Protein AF-A0A9W9WVY8-F1 (afdb_monomer_lite)

Sequence (267 aa):
MDDRFYADIDGSDLIAEHHLPRSGIEHVIDLTPFPTFPNHDAQETHVFLAELSVRRLLNRVHHTMYGSDWTRRSLGLQPASSDSPSYDFQSLSTILNVSQELDRQLDNWFDLLPRTIKPDINDPSRCTGPKLNMLHRFHSAKDIITRPFLLCAIDSSPENDVPPMVLKQCEASIANCRAYLDASERRLMGPSSCAEIIIHTMFSSILLLTLGSVCPALAHLVPDIDTLQKNTIQSIERFAVDGSLMQEIHGIIILLHSKTRVLRRAM

Organism: NCBI:txid1303715

Secondary structure (DSSP, 8-state):
--HHHHHHHHHHHHHHHTT----STHHHHTTSPPPP-S-TT-HHHHHHHHHHHHHHHHHHHIIIIISSTHHHHHTT---TTSSS----HHHHHHHHHHHHHHHHHHHHHHHTS-TTT---SS-GGG--HHHHHHHHHHHHHHHHHHHHHHHHHHHS-TTSPPPHHHHHHHHHHHHHHHHHHHHHHHHHHS--TTHHHHHHHHHHHHHHHHHHHHSTTTGGG-TTHHHHHHHHHHHHHTT--TTSHHHHHHHHHHHHHHHHHHHHHH-

Radius of gyration: 19.24 Å; chains: 1; bounding box: 51×44×57 Å

Structure (mmCIF, N/CA/C/O backbone):
data_AF-A0A9W9WVY8-F1
#
_entry.id   AF-A0A9W9WVY8-F1
#
loop_
_atom_site.group_PDB
_atom_site.id
_atom_site.type_symbol
_atom_site.label_atom_id
_atom_site.label_alt_id
_atom_site.label_comp_id
_atom_site.label_asym_id
_atom_site.label_entity_id
_atom_site.label_seq_id
_atom_site.pdbx_PDB_ins_code
_atom_site.Cartn_x
_atom_site.Cartn_y
_atom_site.Cartn_z
_atom_site.occupancy
_atom_site.B_iso_or_equiv
_atom_site.auth_seq_id
_atom_site.auth_comp_id
_atom_site.auth_asym_id
_atom_site.auth_atom_id
_atom_site.pdbx_PDB_model_num
ATOM 1 N N . MET A 1 1 ? -15.798 13.941 21.188 1.00 44.78 1 MET A N 1
ATOM 2 C CA . MET A 1 1 ? -14.386 13.509 21.196 1.00 44.78 1 MET A CA 1
ATOM 3 C C . MET A 1 1 ? -13.669 14.501 20.297 1.00 44.78 1 MET A C 1
ATOM 5 O O . MET A 1 1 ? -14.155 14.703 19.196 1.00 44.78 1 MET A O 1
ATOM 9 N N . ASP A 1 2 ? -12.696 15.242 20.828 1.00 35.78 2 ASP A N 1
ATOM 10 C CA . ASP A 1 2 ? -12.176 16.490 20.236 1.00 35.78 2 ASP A CA 1
ATOM 11 C C . ASP A 1 2 ? -11.449 16.236 18.898 1.00 35.78 2 ASP A C 1
ATOM 13 O O . ASP A 1 2 ? -10.579 15.366 18.843 1.00 35.78 2 ASP A O 1
ATOM 17 N N . ASP A 1 3 ? -11.741 17.034 17.859 1.00 40.88 3 ASP A N 1
ATOM 18 C CA . ASP A 1 3 ? -11.056 17.025 16.543 1.00 40.88 3 ASP A CA 1
ATOM 19 C C . ASP A 1 3 ? -9.522 17.117 16.660 1.00 40.88 3 ASP A C 1
ATOM 21 O O . ASP A 1 3 ? -8.783 16.649 15.795 1.00 40.88 3 ASP A O 1
ATOM 25 N N . ARG A 1 4 ? -9.031 17.662 17.780 1.00 36.34 4 ARG A N 1
ATOM 26 C CA . ARG A 1 4 ? -7.605 17.761 18.109 1.00 36.34 4 ARG A CA 1
ATOM 27 C C . ARG A 1 4 ? -6.891 16.408 18.170 1.00 36.34 4 ARG A C 1
ATOM 29 O O . ARG A 1 4 ? -5.715 16.345 17.853 1.00 36.34 4 ARG A O 1
ATOM 36 N N . PHE A 1 5 ? -7.579 15.327 18.540 1.00 48.81 5 PHE A N 1
ATOM 37 C CA . PHE A 1 5 ? -6.930 14.020 18.708 1.00 48.81 5 PHE A CA 1
ATOM 38 C C . PHE A 1 5 ? -6.813 13.220 17.409 1.00 48.81 5 PHE A C 1
ATOM 40 O O . PHE A 1 5 ? -5.852 12.472 17.241 1.00 48.81 5 PHE A O 1
ATOM 47 N N . TYR A 1 6 ? -7.750 13.391 16.471 1.00 45.38 6 TYR A N 1
ATOM 48 C CA . TYR A 1 6 ? -7.563 12.876 15.111 1.00 45.38 6 TYR A CA 1
ATOM 49 C C . TYR A 1 6 ? -6.387 13.589 14.434 1.00 45.38 6 TYR A C 1
ATOM 51 O O . TYR A 1 6 ? -5.553 12.930 13.820 1.00 45.38 6 TYR A O 1
ATOM 59 N N . ALA A 1 7 ? -6.247 14.899 14.669 1.00 50.31 7 AL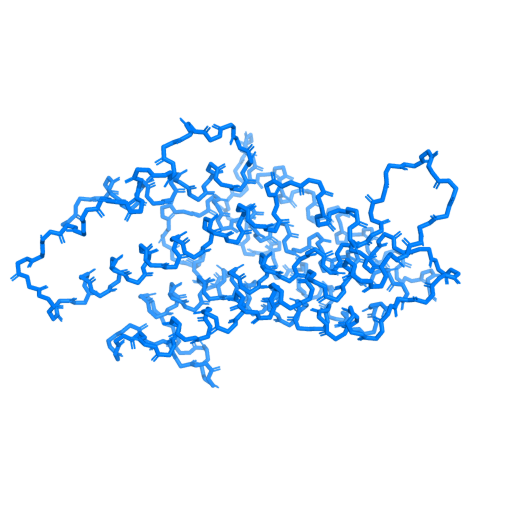A A N 1
ATOM 60 C CA . ALA A 1 7 ? -5.096 15.669 14.207 1.00 50.31 7 ALA A CA 1
ATOM 61 C C . ALA A 1 7 ? -3.755 15.183 14.797 1.00 50.31 7 ALA A C 1
ATOM 63 O O . ALA A 1 7 ? -2.753 15.227 14.093 1.00 50.31 7 ALA A O 1
ATOM 64 N N . ASP A 1 8 ? -3.715 14.670 16.033 1.00 50.28 8 ASP A N 1
ATOM 65 C CA . ASP A 1 8 ? -2.486 14.109 16.624 1.00 50.28 8 ASP A CA 1
ATOM 66 C C . ASP A 1 8 ? -2.086 12.755 16.002 1.00 50.28 8 ASP A C 1
ATOM 68 O O . ASP A 1 8 ? -0.900 12.499 15.771 1.00 50.28 8 ASP A O 1
ATOM 72 N N . ILE A 1 9 ? -3.057 11.884 15.691 1.00 55.91 9 ILE A N 1
ATOM 73 C CA . ILE A 1 9 ? -2.798 10.622 14.972 1.00 55.91 9 ILE A CA 1
ATOM 74 C C . ILE A 1 9 ? -2.326 10.923 13.546 1.00 55.91 9 ILE A C 1
ATOM 76 O O . ILE A 1 9 ? -1.342 10.338 13.091 1.00 55.91 9 ILE A O 1
ATOM 80 N N . ASP A 1 10 ? -2.975 11.868 12.870 1.00 53.22 10 ASP A N 1
ATOM 81 C CA . ASP A 1 10 ? -2.587 12.325 11.536 1.00 53.22 10 ASP A CA 1
ATOM 82 C C . ASP A 1 10 ? -1.194 12.995 11.566 1.00 53.22 10 ASP A C 1
ATOM 84 O O . ASP A 1 10 ? -0.319 12.682 10.763 1.00 53.22 10 ASP A O 1
ATOM 88 N N . GLY A 1 11 ? -0.910 13.837 12.561 1.00 52.59 11 GLY A N 1
ATOM 89 C CA . GLY A 1 11 ? 0.402 14.463 12.751 1.00 52.59 11 GLY A CA 1
ATOM 90 C C . GLY A 1 11 ? 1.519 13.445 13.004 1.00 52.59 11 GLY A C 1
ATOM 91 O O . GLY A 1 11 ? 2.627 13.589 12.485 1.00 52.59 11 GLY A O 1
ATOM 92 N N . SER A 1 12 ? 1.231 12.365 13.737 1.00 57.12 12 SER A N 1
ATOM 93 C CA . SER A 1 12 ? 2.172 11.255 13.901 1.00 57.12 12 SER A CA 1
ATOM 94 C C . SER A 1 12 ? 2.398 10.463 12.609 1.00 57.12 12 SER A C 1
ATOM 96 O O . SER A 1 12 ? 3.499 9.936 12.448 1.00 57.12 12 SER A O 1
ATOM 98 N N . ASP A 1 13 ? 1.402 10.346 11.720 1.00 60.69 13 ASP A N 1
ATOM 99 C CA . ASP A 1 13 ? 1.589 9.731 10.394 1.00 60.69 13 ASP A CA 1
ATOM 100 C C . ASP A 1 13 ? 2.552 10.570 9.559 1.00 60.69 13 ASP A C 1
ATOM 102 O O . ASP A 1 13 ? 3.521 10.043 9.018 1.00 60.69 13 ASP A O 1
ATOM 106 N N . LEU A 1 14 ? 2.347 11.890 9.546 1.00 58.88 14 LEU A N 1
ATOM 107 C CA . LEU A 1 14 ? 3.196 12.824 8.813 1.00 58.88 14 LEU A CA 1
ATOM 108 C C . LEU A 1 14 ? 4.664 12.729 9.270 1.00 58.88 14 LEU A C 1
ATOM 110 O O . LEU A 1 14 ? 5.572 12.668 8.444 1.00 58.88 14 LEU A O 1
ATOM 114 N N . ILE A 1 15 ? 4.909 12.665 10.584 1.00 56.69 15 ILE A N 1
ATOM 115 C CA . ILE A 1 15 ? 6.260 12.530 11.157 1.00 56.69 15 ILE A CA 1
ATOM 116 C C . ILE A 1 15 ? 6.909 11.195 10.762 1.00 56.69 15 ILE A C 1
ATOM 118 O O . ILE A 1 15 ? 8.100 11.167 10.436 1.00 56.69 15 ILE A O 1
ATOM 122 N N . ALA A 1 16 ? 6.141 10.100 10.788 1.00 55.78 16 ALA A N 1
ATOM 123 C CA . ALA A 1 16 ? 6.627 8.777 10.406 1.00 55.78 16 ALA A CA 1
ATOM 124 C C . ALA A 1 16 ? 6.971 8.706 8.909 1.00 55.78 16 ALA A C 1
ATOM 126 O O . ALA A 1 16 ? 8.024 8.179 8.550 1.00 55.78 16 ALA A O 1
ATOM 127 N N . GLU A 1 17 ? 6.138 9.290 8.044 1.00 57.00 17 GLU A N 1
ATOM 128 C CA . GLU A 1 17 ? 6.369 9.330 6.596 1.00 57.00 17 GLU A CA 1
ATOM 129 C C . GLU A 1 17 ? 7.593 10.165 6.209 1.00 57.00 17 GLU A C 1
ATOM 131 O O . GLU A 1 17 ? 8.390 9.753 5.363 1.00 57.00 17 GLU A O 1
ATOM 136 N N . HIS A 1 18 ? 7.802 11.307 6.866 1.00 53.19 18 HIS A N 1
ATOM 137 C CA . HIS A 1 18 ? 8.938 12.189 6.589 1.00 53.19 18 HIS A CA 1
ATOM 138 C C . HIS A 1 18 ? 10.255 11.714 7.225 1.00 53.19 18 HIS A C 1
ATOM 140 O O . HIS A 1 18 ? 11.269 12.399 7.096 1.00 53.19 18 HIS A O 1
ATOM 146 N N . HIS A 1 19 ? 10.260 10.556 7.903 1.00 53.59 19 HIS A N 1
ATOM 147 C CA . HIS A 1 19 ? 11.427 9.998 8.600 1.00 53.59 19 HIS A CA 1
ATOM 148 C C . HIS A 1 19 ? 12.125 11.024 9.512 1.00 53.59 19 HIS A C 1
ATOM 150 O O . HIS A 1 19 ? 13.347 11.001 9.676 1.00 53.59 19 HIS A O 1
ATOM 156 N N . LEU A 1 20 ? 11.352 11.946 10.097 1.00 53.91 20 LEU A N 1
ATOM 157 C CA . LEU A 1 20 ? 11.902 12.975 10.973 1.00 53.91 20 LEU A CA 1
ATOM 158 C C . LEU A 1 20 ? 12.534 12.317 12.213 1.00 53.91 20 LEU A C 1
ATOM 160 O O . LEU A 1 20 ? 12.091 11.235 12.620 1.00 53.91 20 LEU A O 1
ATOM 164 N N . PRO A 1 21 ? 13.560 12.943 12.831 1.00 52.41 21 PRO A N 1
ATOM 165 C CA . PRO A 1 21 ? 14.221 12.386 14.004 1.00 52.41 21 PRO A CA 1
ATOM 166 C C . PRO A 1 21 ? 13.188 12.069 15.083 1.00 52.41 21 PRO A C 1
ATOM 168 O O . PRO A 1 21 ? 12.537 12.965 15.625 1.00 52.41 21 PRO A O 1
ATOM 171 N N . ARG A 1 22 ? 13.010 10.780 15.381 1.00 57.91 22 ARG A N 1
ATOM 172 C CA . ARG A 1 22 ? 12.079 10.362 16.426 1.00 57.91 22 ARG A CA 1
ATOM 173 C C . ARG A 1 22 ? 12.635 10.807 17.772 1.00 57.91 22 ARG A C 1
ATOM 175 O O . ARG A 1 22 ? 13.829 10.684 18.028 1.00 57.91 22 ARG A O 1
ATOM 182 N N . SER A 1 23 ? 11.767 11.274 18.662 1.00 61.06 23 SER A N 1
ATOM 183 C CA . SER A 1 23 ? 12.153 11.808 19.977 1.00 61.06 23 SER A CA 1
ATOM 184 C C . SER A 1 23 ? 12.720 10.765 20.959 1.00 61.06 23 SER A C 1
ATOM 186 O O . SER A 1 23 ? 13.010 11.106 22.102 1.00 61.06 23 SER A O 1
ATOM 188 N N . GLY A 1 24 ? 12.853 9.493 20.554 1.00 58.72 24 GLY A N 1
ATOM 189 C CA . GLY A 1 24 ? 13.348 8.388 21.386 1.00 58.72 24 GLY A CA 1
ATOM 190 C C . GLY A 1 24 ? 12.336 7.833 22.400 1.00 58.72 24 GLY A C 1
ATOM 191 O O . GLY A 1 24 ? 12.642 6.882 23.118 1.00 58.72 24 GLY A O 1
ATOM 192 N N . ILE A 1 25 ? 11.114 8.378 22.448 1.00 63.66 25 ILE A N 1
ATOM 193 C CA . ILE A 1 25 ? 10.067 7.991 23.413 1.00 63.66 25 ILE A CA 1
ATOM 194 C C . ILE A 1 25 ? 9.345 6.676 23.065 1.00 63.66 25 ILE A C 1
ATOM 196 O O . ILE A 1 25 ? 8.490 6.214 23.815 1.00 63.66 25 ILE A O 1
ATOM 200 N N . GLU A 1 26 ? 9.686 6.038 21.948 1.00 60.94 26 GLU A N 1
ATOM 201 C CA . GLU A 1 26 ? 9.063 4.793 21.475 1.00 60.94 26 GLU A CA 1
ATOM 202 C C . GLU A 1 26 ? 9.086 3.663 22.519 1.00 60.94 26 GLU A C 1
ATOM 204 O O . GLU A 1 26 ? 8.075 2.991 22.713 1.00 60.94 26 GLU A O 1
ATOM 209 N N . HIS A 1 27 ? 10.163 3.563 23.304 1.00 53.53 27 HIS A N 1
ATOM 210 C CA . HIS A 1 27 ? 10.282 2.617 24.422 1.00 53.53 27 HIS A CA 1
ATOM 211 C C . HIS A 1 27 ? 9.300 2.892 25.577 1.00 53.53 27 HIS A C 1
ATOM 213 O O . HIS A 1 27 ? 9.007 2.000 26.368 1.00 53.53 27 HIS A O 1
ATOM 219 N N . VAL A 1 28 ? 8.794 4.123 25.695 1.00 58.62 28 VAL A N 1
ATOM 220 C CA . VAL A 1 28 ? 7.847 4.546 26.741 1.00 58.62 28 VAL A CA 1
ATOM 221 C C . VAL A 1 28 ? 6.401 4.439 26.245 1.00 58.62 28 VAL A C 1
ATOM 223 O O . VAL A 1 28 ? 5.502 4.130 27.027 1.00 58.62 28 VAL A O 1
ATOM 226 N N . ILE A 1 29 ? 6.166 4.625 24.941 1.00 64.12 29 ILE A N 1
ATOM 227 C CA . ILE A 1 29 ? 4.829 4.523 24.334 1.00 64.12 29 ILE A CA 1
ATOM 228 C C . ILE A 1 29 ? 4.247 3.120 24.521 1.00 64.12 29 ILE A C 1
ATOM 230 O O . ILE A 1 29 ? 3.069 2.989 24.854 1.00 64.12 29 ILE A O 1
ATOM 234 N N . ASP A 1 30 ? 5.048 2.066 24.367 1.00 59.25 30 ASP A N 1
ATOM 235 C CA . ASP A 1 30 ? 4.576 0.686 24.558 1.00 59.25 30 ASP A CA 1
ATOM 236 C C . ASP A 1 30 ? 4.224 0.364 26.018 1.00 59.25 30 ASP A C 1
ATOM 238 O O . ASP A 1 30 ? 3.392 -0.503 26.278 1.00 59.25 30 ASP A O 1
ATOM 242 N N . LEU A 1 31 ? 4.775 1.128 26.965 1.00 63.47 31 LEU A N 1
ATOM 243 C CA . LEU A 1 31 ? 4.475 1.033 28.396 1.00 63.47 31 LEU A CA 1
ATOM 244 C C . LEU A 1 31 ? 3.298 1.919 28.821 1.00 63.47 31 LEU A C 1
ATOM 246 O O . LEU A 1 31 ? 2.856 1.853 29.969 1.00 63.47 31 LEU A O 1
ATOM 250 N N . THR A 1 32 ? 2.780 2.754 27.918 1.00 67.38 32 THR A N 1
ATOM 251 C CA . THR A 1 32 ? 1.681 3.661 28.241 1.00 67.38 32 THR A CA 1
ATOM 252 C C . THR A 1 32 ? 0.358 2.885 28.222 1.00 67.38 32 THR A C 1
ATOM 254 O O . THR A 1 32 ? 0.053 2.227 27.215 1.00 67.38 32 THR A O 1
ATOM 257 N N . PRO A 1 33 ? -0.437 2.923 29.311 1.00 68.25 33 PRO A N 1
ATOM 258 C CA . PRO A 1 33 ? -1.729 2.253 29.347 1.00 68.25 33 PRO A CA 1
ATOM 259 C C . PRO A 1 33 ? -2.682 2.877 28.327 1.00 68.25 33 PRO A C 1
ATOM 261 O O . PRO A 1 33 ? -2.614 4.070 28.028 1.00 68.25 33 PRO A O 1
ATOM 264 N N . PHE A 1 34 ? -3.595 2.061 27.801 1.00 66.69 34 PHE A N 1
ATOM 265 C CA . PHE A 1 34 ? -4.649 2.566 26.931 1.00 66.69 34 PHE A CA 1
ATOM 266 C C . PHE A 1 34 ? -5.539 3.566 27.687 1.00 66.69 34 PHE A C 1
ATOM 268 O O . PHE A 1 34 ? -5.800 3.373 28.880 1.00 66.69 34 PHE A O 1
ATOM 275 N N . PRO A 1 35 ? -6.037 4.616 27.011 1.00 72.81 35 PRO A N 1
ATOM 276 C CA . PRO A 1 35 ? -7.005 5.519 27.616 1.00 72.81 35 PRO A CA 1
ATOM 277 C C . PRO A 1 35 ? -8.258 4.753 28.055 1.00 72.81 35 PRO A C 1
ATOM 279 O O . PRO A 1 35 ? -8.687 3.793 27.412 1.00 72.81 35 PRO A O 1
ATOM 282 N N . THR A 1 36 ? -8.840 5.167 29.181 1.00 74.38 36 THR A N 1
ATOM 283 C CA . THR A 1 36 ? -10.072 4.565 29.700 1.00 74.38 36 THR A CA 1
ATOM 284 C C . THR A 1 36 ? -11.270 5.098 28.924 1.00 74.38 36 THR A C 1
ATOM 286 O O . THR A 1 36 ? -11.451 6.311 28.814 1.00 74.38 36 THR A O 1
ATOM 289 N N . PHE A 1 37 ? -12.102 4.193 28.409 1.00 75.44 37 PHE A N 1
ATOM 290 C CA . PHE A 1 37 ? -13.316 4.542 27.677 1.00 75.44 37 PHE A CA 1
ATOM 291 C C . PHE A 1 37 ? -14.553 4.296 28.540 1.00 75.44 37 PHE A C 1
ATOM 293 O O . PHE A 1 37 ? -14.683 3.211 29.097 1.00 75.44 37 PHE A O 1
ATOM 300 N N . PRO A 1 38 ? -15.482 5.262 28.642 1.00 76.75 38 PRO A N 1
ATOM 301 C CA . PRO A 1 38 ? -16.713 5.076 29.408 1.00 76.75 38 PRO A CA 1
ATOM 302 C C . PRO A 1 38 ? -17.694 4.101 28.738 1.00 76.75 38 PRO A C 1
ATOM 304 O O . PRO A 1 38 ? -18.505 3.493 29.427 1.00 76.75 38 PRO A O 1
ATOM 307 N N . ASN A 1 39 ? -17.627 3.940 27.411 1.00 83.62 39 ASN A N 1
ATOM 308 C CA . ASN A 1 39 ? -18.434 2.981 26.661 1.00 83.62 39 ASN A CA 1
ATOM 309 C C . ASN A 1 39 ? -17.539 2.175 25.713 1.00 83.62 39 ASN A C 1
ATOM 311 O O . ASN A 1 39 ? -17.079 2.700 24.704 1.00 83.62 39 ASN A O 1
ATOM 315 N N . HIS A 1 40 ? -17.301 0.906 26.039 1.00 79.81 40 HIS A N 1
ATOM 316 C CA . HIS A 1 40 ? -16.437 0.032 25.246 1.00 79.81 40 HIS A CA 1
ATOM 317 C C . HIS A 1 40 ? -17.087 -0.469 23.952 1.00 79.81 40 HIS A C 1
ATOM 319 O O . HIS A 1 40 ? -16.357 -0.780 23.018 1.00 79.81 40 HIS A O 1
ATOM 325 N N . ASP A 1 41 ? -18.420 -0.484 23.876 1.00 83.81 41 ASP A N 1
ATOM 326 C CA . ASP A 1 41 ? -19.170 -0.945 22.700 1.00 83.81 41 ASP A CA 1
ATOM 327 C C . ASP A 1 41 ? -19.436 0.185 21.688 1.00 83.81 41 ASP A C 1
ATOM 329 O O . ASP A 1 41 ? -20.007 -0.038 20.615 1.00 83.81 41 ASP A O 1
ATOM 333 N N . ALA A 1 42 ? -19.041 1.417 22.027 1.00 88.50 42 ALA A N 1
ATOM 334 C CA . ALA A 1 42 ? -19.169 2.569 21.149 1.00 88.50 42 ALA A CA 1
ATOM 335 C C . ALA A 1 42 ? -18.302 2.398 19.894 1.00 88.50 42 ALA A C 1
ATOM 337 O O . ALA A 1 42 ? -17.130 2.016 19.958 1.00 88.50 42 ALA A O 1
ATOM 338 N N . GLN A 1 43 ? -18.865 2.739 18.732 1.00 89.94 43 GLN A N 1
ATOM 339 C CA . GLN A 1 43 ? -18.159 2.634 17.455 1.00 89.94 43 GLN A CA 1
ATOM 340 C C . GLN A 1 43 ? -16.892 3.495 17.445 1.00 89.94 43 GLN A C 1
ATOM 342 O O . GLN A 1 43 ? -15.867 3.071 16.924 1.00 89.94 43 GLN A O 1
ATOM 347 N N . GLU A 1 44 ? -16.942 4.670 18.065 1.00 88.19 44 GLU A N 1
ATOM 348 C CA . GLU A 1 44 ? -15.825 5.601 18.196 1.00 88.19 44 GLU A CA 1
ATOM 349 C C . GLU A 1 44 ? -14.672 4.981 18.995 1.00 88.19 44 GLU A C 1
ATOM 351 O O . GLU A 1 44 ? -13.510 5.122 18.616 1.00 88.19 44 GLU A O 1
ATOM 356 N N . THR A 1 45 ? -14.985 4.234 20.058 1.00 89.19 45 THR A N 1
ATOM 357 C CA . THR A 1 45 ? -13.989 3.495 20.843 1.00 89.19 45 THR A CA 1
ATOM 358 C C . THR A 1 45 ? -13.358 2.375 20.023 1.00 89.19 45 THR A C 1
ATOM 360 O O . THR A 1 45 ? -12.136 2.220 20.050 1.00 89.19 45 THR A O 1
ATOM 363 N N . HIS A 1 46 ? -14.149 1.641 19.234 1.00 91.94 46 HIS A N 1
ATOM 364 C CA . HIS A 1 46 ? -13.614 0.639 18.311 1.00 91.94 46 HIS A CA 1
ATOM 365 C C . HIS A 1 46 ? -12.670 1.260 17.273 1.00 91.94 46 HIS A C 1
ATOM 367 O O . HIS A 1 46 ? -11.575 0.739 17.070 1.00 91.94 46 HIS A O 1
ATOM 373 N N . VAL A 1 47 ? -13.067 2.373 16.640 1.00 90.88 47 VAL A N 1
ATOM 374 C CA . VAL A 1 47 ? -12.226 3.092 15.665 1.00 90.88 47 VAL A CA 1
ATOM 375 C C . VAL A 1 47 ? -10.923 3.534 16.312 1.00 90.88 47 VAL A C 1
ATOM 377 O O . VAL A 1 47 ? -9.854 3.273 15.770 1.00 90.88 47 VAL A O 1
ATOM 380 N N . PHE A 1 48 ? -11.004 4.150 17.490 1.00 87.31 48 PHE A N 1
ATOM 381 C CA . PHE A 1 48 ? -9.833 4.644 18.198 1.00 87.31 48 PHE A CA 1
ATOM 382 C C . PHE A 1 48 ? -8.830 3.525 18.510 1.00 87.31 48 PHE A C 1
ATOM 384 O O . PHE A 1 48 ? -7.641 3.650 18.221 1.00 87.31 48 PHE A O 1
ATOM 391 N N . LEU A 1 49 ? -9.296 2.414 19.088 1.00 89.81 49 LEU A N 1
ATOM 392 C CA . LEU A 1 49 ? -8.422 1.294 19.441 1.00 89.81 49 LEU A CA 1
ATOM 393 C C . LEU A 1 49 ? -7.833 0.618 18.195 1.00 89.81 49 LEU A C 1
ATOM 395 O O . LEU A 1 49 ? -6.678 0.182 18.218 1.00 89.81 49 LEU A O 1
ATOM 399 N N . ALA A 1 50 ? -8.590 0.558 17.098 1.00 92.75 50 ALA A N 1
ATOM 400 C CA . ALA A 1 50 ? -8.109 0.030 15.827 1.00 92.75 50 ALA A CA 1
ATOM 401 C C . ALA A 1 50 ? -7.021 0.922 15.200 1.00 92.75 50 ALA A C 1
ATOM 403 O O . ALA A 1 50 ? -5.966 0.406 14.836 1.00 92.75 50 ALA A O 1
ATOM 404 N N . GLU A 1 51 ? -7.224 2.243 15.155 1.00 89.44 51 GLU A N 1
ATOM 405 C CA . GLU A 1 51 ? -6.223 3.224 14.699 1.00 89.44 51 GLU A CA 1
ATOM 406 C C . GLU A 1 51 ? -4.942 3.158 15.544 1.00 89.44 51 GLU A C 1
ATOM 408 O O . GLU A 1 51 ? -3.831 3.088 15.017 1.00 89.44 51 GLU A O 1
ATOM 413 N N . LEU A 1 52 ? -5.080 3.113 16.871 1.00 85.94 52 LEU A N 1
ATOM 414 C CA . LEU A 1 52 ? -3.934 3.062 17.775 1.00 85.94 52 LEU A CA 1
ATOM 415 C C . LEU A 1 52 ? -3.148 1.748 17.646 1.00 85.94 52 LEU A C 1
ATOM 417 O O . LEU A 1 52 ? -1.915 1.748 17.662 1.00 85.94 52 LEU A O 1
ATOM 421 N N . SER A 1 53 ? -3.844 0.617 17.515 1.00 90.50 53 SER A N 1
ATOM 422 C CA . SER A 1 53 ? -3.197 -0.691 17.365 1.00 90.50 53 SER A CA 1
ATOM 423 C C . SER A 1 53 ? -2.470 -0.831 16.027 1.00 90.50 53 SER A C 1
ATOM 425 O O . SER A 1 53 ? -1.317 -1.271 16.024 1.00 90.50 53 SER A O 1
ATOM 427 N N . VAL A 1 54 ? -3.066 -0.390 14.910 1.00 92.38 54 VAL A N 1
ATOM 428 C CA . VAL A 1 54 ? -2.370 -0.400 13.610 1.00 92.38 54 VAL A CA 1
ATOM 429 C C . VAL A 1 54 ? -1.205 0.582 13.596 1.00 92.38 54 VAL A C 1
ATOM 431 O O . VAL A 1 54 ? -0.155 0.268 13.041 1.00 92.38 54 VAL A O 1
ATOM 434 N N . ARG A 1 55 ? -1.317 1.730 14.279 1.00 86.69 55 ARG A N 1
ATOM 435 C CA . ARG A 1 55 ? -0.198 2.669 14.424 1.00 86.69 55 ARG A CA 1
ATOM 436 C C . ARG A 1 55 ? 0.984 2.050 15.156 1.00 86.69 55 ARG A C 1
ATOM 438 O O . ARG A 1 55 ? 2.116 2.179 14.702 1.00 86.69 55 ARG A O 1
ATOM 445 N N . ARG A 1 56 ? 0.738 1.348 16.265 1.00 86.44 56 ARG A N 1
ATOM 446 C CA . ARG A 1 56 ? 1.793 0.614 16.983 1.00 86.44 56 ARG A CA 1
ATOM 447 C C . ARG A 1 56 ? 2.458 -0.434 16.094 1.00 86.44 56 ARG A C 1
ATOM 449 O O . ARG A 1 56 ? 3.682 -0.551 16.107 1.00 86.44 56 ARG A O 1
ATOM 456 N N . LEU A 1 57 ? 1.675 -1.160 15.295 1.00 90.38 57 LEU A N 1
ATOM 457 C CA . LEU A 1 57 ? 2.225 -2.102 14.324 1.00 90.38 57 LEU A CA 1
ATOM 458 C C . LEU A 1 57 ? 3.095 -1.387 13.280 1.00 90.38 57 LEU A C 1
ATOM 460 O O . LEU A 1 57 ? 4.231 -1.799 13.072 1.00 90.38 57 LEU A O 1
ATOM 464 N N . LEU A 1 58 ? 2.622 -0.288 12.691 1.00 87.69 58 LEU A N 1
ATOM 465 C CA . LEU A 1 58 ? 3.393 0.513 11.736 1.00 87.69 58 LEU A CA 1
ATOM 466 C C . LEU A 1 58 ? 4.686 1.061 12.344 1.00 87.69 58 LEU A C 1
ATOM 468 O O . LEU A 1 58 ? 5.729 1.001 11.703 1.00 87.69 58 LEU A O 1
ATOM 472 N N . ASN A 1 59 ? 4.672 1.507 13.598 1.00 83.94 59 ASN A N 1
ATOM 473 C CA . ASN A 1 59 ? 5.888 1.941 14.287 1.00 83.94 59 ASN A CA 1
ATOM 474 C C . ASN A 1 59 ? 6.917 0.807 14.395 1.00 83.94 59 ASN A C 1
ATOM 476 O O . ASN A 1 59 ? 8.109 1.035 14.169 1.00 83.94 59 ASN A O 1
ATOM 480 N N . ARG A 1 60 ? 6.462 -0.422 14.680 1.00 87.50 60 ARG A N 1
ATOM 481 C CA . ARG A 1 60 ? 7.315 -1.620 14.659 1.00 87.50 60 ARG A CA 1
ATOM 482 C C . ARG A 1 60 ? 7.815 -1.921 13.249 1.00 87.50 60 ARG A C 1
ATOM 484 O O . ARG A 1 60 ? 9.007 -2.151 13.096 1.00 87.50 60 ARG A O 1
ATOM 491 N N . VAL A 1 61 ? 6.961 -1.842 12.225 1.00 89.19 61 VAL A N 1
ATOM 492 C CA . VAL A 1 61 ? 7.373 -1.985 10.816 1.00 89.19 61 VAL A CA 1
ATOM 493 C C . VAL A 1 61 ? 8.463 -0.971 10.479 1.00 89.19 61 VAL A C 1
ATOM 495 O O . VAL A 1 61 ? 9.515 -1.356 9.986 1.00 89.19 61 VAL A O 1
ATOM 498 N N . HIS A 1 62 ? 8.277 0.308 10.801 1.00 84.00 62 HIS A N 1
ATOM 499 C CA . HIS A 1 62 ? 9.279 1.337 10.547 1.00 84.00 62 HIS A CA 1
ATOM 500 C C . HIS A 1 62 ? 10.572 1.092 11.323 1.00 84.00 62 HIS A C 1
ATOM 502 O O . HIS A 1 62 ? 11.650 1.244 10.764 1.00 84.00 62 HIS A O 1
ATOM 508 N N . HIS A 1 63 ? 10.505 0.719 12.601 1.00 81.88 63 HIS A N 1
ATOM 509 C CA . HIS A 1 63 ? 11.702 0.425 13.392 1.00 81.88 63 HIS A CA 1
ATOM 510 C C . HIS A 1 63 ? 12.468 -0.786 12.840 1.00 81.88 63 HIS A C 1
ATOM 512 O O . HIS A 1 63 ? 13.670 -0.707 12.601 1.00 81.88 63 HIS A O 1
ATOM 518 N N . THR A 1 64 ? 11.761 -1.885 12.585 1.00 84.50 64 THR A N 1
ATOM 519 C CA . THR A 1 64 ? 12.363 -3.137 12.140 1.00 84.50 64 THR A CA 1
ATOM 520 C C . THR A 1 64 ? 12.803 -3.061 10.682 1.00 84.50 64 THR A C 1
ATOM 522 O O . THR A 1 64 ? 13.939 -3.394 10.397 1.00 84.50 64 THR A O 1
ATOM 525 N N . MET A 1 65 ? 11.964 -2.590 9.759 1.00 84.44 65 MET A N 1
ATOM 526 C CA . MET A 1 65 ? 12.248 -2.615 8.317 1.00 84.44 65 MET A CA 1
ATOM 527 C C . MET A 1 65 ? 13.008 -1.380 7.818 1.00 84.44 65 MET A C 1
ATOM 529 O O . MET A 1 65 ? 13.722 -1.485 6.828 1.00 84.44 65 MET A O 1
ATOM 533 N N . TYR A 1 66 ? 12.886 -0.221 8.472 1.00 81.88 66 TYR A N 1
ATOM 534 C CA . TYR A 1 66 ? 13.440 1.048 7.967 1.00 81.88 66 TYR A CA 1
ATOM 535 C C . TYR A 1 66 ? 14.397 1.747 8.945 1.00 81.88 66 TYR A C 1
ATOM 537 O O . TYR A 1 66 ? 15.085 2.685 8.561 1.00 81.88 66 TYR A O 1
ATOM 545 N N . GLY A 1 67 ? 14.468 1.303 10.204 1.00 70.56 67 GLY A N 1
ATOM 546 C CA . GLY A 1 67 ? 15.260 1.954 11.251 1.00 70.56 67 GLY A CA 1
ATOM 547 C C . GLY A 1 67 ? 16.754 1.634 11.220 1.00 70.56 67 GLY A C 1
ATOM 548 O O . GLY A 1 67 ? 17.516 2.224 11.978 1.00 70.56 67 GLY A O 1
ATOM 549 N N . SER A 1 68 ? 17.196 0.696 10.382 1.00 65.94 68 SER A N 1
ATOM 550 C CA . SER A 1 68 ? 18.614 0.357 10.256 1.00 65.94 68 SER A CA 1
ATOM 551 C C . SER A 1 68 ? 18.988 -0.032 8.827 1.00 65.94 68 SER A C 1
ATOM 553 O O . SER A 1 68 ? 18.183 -0.593 8.086 1.00 65.94 68 SER A O 1
ATOM 555 N N . ASP A 1 69 ? 20.252 0.195 8.458 1.00 71.00 69 ASP A N 1
ATOM 556 C CA . ASP A 1 69 ? 20.794 -0.112 7.123 1.00 71.00 69 ASP A CA 1
ATOM 557 C C . ASP A 1 69 ? 20.772 -1.611 6.774 1.00 71.00 69 ASP A C 1
ATOM 559 O O . ASP A 1 69 ? 21.183 -2.016 5.688 1.00 71.00 69 ASP A O 1
ATOM 563 N N . TRP A 1 70 ? 20.353 -2.480 7.698 1.00 70.75 70 TRP A N 1
ATOM 564 C CA . TRP A 1 70 ? 20.301 -3.923 7.479 1.00 70.75 70 TRP A CA 1
ATOM 565 C C . TRP A 1 70 ? 19.316 -4.314 6.378 1.00 70.75 70 TRP A C 1
ATOM 567 O O . TRP A 1 70 ? 19.678 -5.157 5.573 1.00 70.75 70 TRP A O 1
ATOM 577 N N . THR A 1 71 ? 18.127 -3.709 6.279 1.00 74.50 71 THR A N 1
ATOM 578 C CA . THR A 1 71 ? 17.157 -4.031 5.217 1.00 74.50 71 THR A CA 1
ATOM 579 C C . THR A 1 71 ? 17.740 -3.695 3.859 1.00 74.50 71 THR A C 1
ATOM 581 O O . THR A 1 71 ? 17.697 -4.499 2.930 1.00 74.50 71 THR A O 1
ATOM 584 N N . ARG A 1 72 ? 18.362 -2.516 3.777 1.00 74.06 72 ARG A N 1
ATOM 585 C CA . ARG A 1 72 ? 19.013 -2.020 2.573 1.00 74.06 72 ARG A CA 1
ATOM 586 C C . ARG A 1 72 ? 20.161 -2.959 2.156 1.00 74.06 72 ARG A C 1
ATOM 588 O O . ARG A 1 72 ? 20.209 -3.389 1.009 1.00 74.06 72 ARG A O 1
ATOM 595 N N . ARG A 1 73 ? 20.998 -3.399 3.103 1.00 70.88 73 ARG A N 1
ATOM 596 C CA . ARG A 1 73 ? 22.046 -4.415 2.869 1.00 70.88 73 ARG A CA 1
ATOM 597 C C . ARG A 1 73 ? 21.491 -5.796 2.496 1.00 70.88 73 ARG A C 1
ATOM 599 O O . ARG A 1 73 ? 21.987 -6.412 1.563 1.00 70.88 73 ARG A O 1
ATOM 606 N N . SER A 1 74 ? 20.452 -6.262 3.186 1.00 70.12 74 SER A N 1
ATOM 607 C CA . SER A 1 74 ? 19.836 -7.587 2.991 1.00 70.12 74 SER A CA 1
ATOM 608 C C . SER A 1 74 ? 19.190 -7.735 1.616 1.00 70.12 74 SER A C 1
ATOM 610 O O . SER A 1 74 ? 19.108 -8.837 1.083 1.00 70.12 74 SER A O 1
ATOM 612 N N . LEU A 1 75 ? 18.736 -6.619 1.048 1.00 72.31 75 LEU A N 1
ATOM 613 C CA . LEU A 1 75 ? 18.137 -6.541 -0.280 1.00 72.31 75 LEU A CA 1
ATOM 614 C C . LEU A 1 75 ? 19.135 -6.107 -1.364 1.00 72.31 75 LEU A C 1
ATOM 616 O O . LEU A 1 75 ? 18.722 -5.824 -2.484 1.00 72.31 75 LEU A O 1
ATOM 620 N N . GLY A 1 76 ? 20.433 -6.032 -1.050 1.00 63.81 76 GLY A N 1
ATOM 621 C CA . GLY A 1 76 ? 21.466 -5.669 -2.024 1.00 63.81 76 GLY A CA 1
ATOM 622 C C . GLY A 1 76 ? 21.409 -4.216 -2.512 1.00 63.81 76 GLY A C 1
ATOM 623 O O . GLY A 1 76 ? 22.088 -3.881 -3.475 1.00 63.81 76 GLY A O 1
ATOM 624 N N . LEU A 1 77 ? 20.652 -3.342 -1.843 1.00 64.75 77 LEU A N 1
ATOM 625 C CA . LEU A 1 77 ? 20.516 -1.918 -2.160 1.00 64.75 77 LEU A CA 1
ATOM 626 C C . LEU A 1 77 ? 21.783 -1.152 -1.705 1.00 64.75 77 LEU A C 1
ATOM 628 O O . LEU A 1 77 ? 21.741 -0.314 -0.812 1.00 64.75 77 LEU A O 1
ATOM 632 N N . GLN A 1 78 ? 22.976 -1.449 -2.211 1.00 62.16 78 GLN A N 1
ATOM 633 C CA . GLN A 1 78 ? 24.211 -0.773 -1.766 1.00 62.16 78 GLN A CA 1
ATOM 634 C C . GLN A 1 78 ? 24.374 0.623 -2.411 1.00 62.16 78 GLN A C 1
ATOM 636 O O . GLN A 1 78 ? 23.747 0.912 -3.428 1.00 62.16 78 GLN A O 1
ATOM 641 N N . PRO A 1 79 ? 25.149 1.556 -1.822 1.00 53.50 79 PRO A N 1
ATOM 642 C CA . PRO A 1 79 ? 25.590 2.758 -2.533 1.00 53.50 79 PRO A CA 1
ATOM 643 C C . PRO A 1 79 ? 26.421 2.371 -3.767 1.00 53.50 79 PRO A C 1
ATOM 645 O O . PRO A 1 79 ? 27.124 1.364 -3.734 1.00 53.50 79 PRO A O 1
ATOM 648 N N . ALA A 1 80 ? 26.390 3.194 -4.820 1.00 50.88 80 ALA A N 1
ATOM 649 C CA . ALA A 1 80 ? 26.975 2.946 -6.150 1.00 50.88 80 ALA A CA 1
ATOM 650 C C . ALA A 1 80 ? 28.503 2.669 -6.211 1.00 50.88 80 ALA A C 1
ATOM 652 O O . ALA A 1 80 ? 29.075 2.637 -7.295 1.00 50.88 80 ALA A O 1
ATOM 653 N N . SER A 1 81 ? 29.181 2.504 -5.073 1.00 49.66 81 SER A N 1
ATOM 654 C CA . SER A 1 81 ? 30.628 2.309 -4.947 1.00 49.66 81 SER A CA 1
ATOM 655 C C . SER A 1 81 ? 31.059 0.873 -4.620 1.00 49.66 81 SER A C 1
ATOM 657 O O . SER A 1 81 ? 32.244 0.657 -4.382 1.00 49.66 81 SER A O 1
ATOM 659 N N . SER A 1 82 ? 30.142 -0.097 -4.536 1.00 49.97 82 SER A N 1
ATOM 660 C CA . SER A 1 82 ? 30.501 -1.510 -4.343 1.00 49.97 82 SER A CA 1
ATOM 661 C C . SER A 1 82 ? 30.248 -2.305 -5.616 1.00 49.97 82 SER A C 1
ATOM 663 O O . SER A 1 82 ? 29.098 -2.451 -6.031 1.00 49.97 82 SER A O 1
ATOM 665 N N . ASP A 1 83 ? 31.321 -2.829 -6.205 1.00 48.50 83 ASP A N 1
ATOM 666 C CA . ASP A 1 83 ? 31.263 -3.708 -7.366 1.00 48.50 83 ASP A CA 1
ATOM 667 C C . ASP A 1 83 ? 30.448 -4.967 -7.025 1.00 48.50 83 ASP A C 1
ATOM 669 O O . ASP A 1 83 ? 30.880 -5.836 -6.268 1.00 48.50 83 ASP A O 1
ATOM 673 N N . SER A 1 84 ? 29.261 -5.038 -7.629 1.00 51.31 84 SER A N 1
ATOM 674 C CA . SER A 1 84 ? 28.290 -6.136 -7.626 1.00 51.31 84 SER A CA 1
ATOM 675 C C . SER A 1 84 ? 27.299 -6.196 -6.440 1.00 51.31 84 SER A C 1
ATOM 677 O O . SER A 1 84 ? 27.698 -6.457 -5.298 1.00 51.31 84 SER A O 1
ATOM 679 N N . PRO A 1 85 ? 25.978 -6.025 -6.684 1.00 54.00 85 PRO A N 1
ATOM 680 C CA . PRO A 1 85 ? 24.946 -6.328 -5.698 1.00 54.00 85 PRO A CA 1
ATOM 681 C C . PRO A 1 85 ? 24.878 -7.849 -5.515 1.00 54.00 85 PRO A C 1
ATOM 683 O O . PRO A 1 85 ? 24.216 -8.561 -6.264 1.00 54.00 85 PRO A O 1
ATOM 686 N N . SER A 1 86 ? 25.601 -8.370 -4.526 1.00 57.91 86 SER A N 1
ATOM 687 C CA . SER A 1 86 ? 25.446 -9.762 -4.108 1.00 57.91 86 SER A CA 1
ATOM 688 C C . SER A 1 86 ? 24.374 -9.835 -3.027 1.00 57.91 86 SER A C 1
ATOM 690 O O . SER A 1 86 ? 24.501 -9.239 -1.957 1.00 57.91 86 SER A O 1
ATOM 692 N N . TYR A 1 87 ? 23.287 -10.551 -3.315 1.00 62.31 87 TYR A N 1
ATOM 693 C CA . TYR A 1 87 ? 22.322 -10.921 -2.288 1.00 62.31 87 TYR A CA 1
ATOM 694 C C . TYR A 1 87 ? 23.028 -11.830 -1.282 1.00 62.31 87 TYR A C 1
ATOM 696 O O . TYR A 1 87 ? 23.406 -12.954 -1.617 1.00 62.31 87 TYR A O 1
ATOM 704 N N . ASP A 1 88 ? 23.177 -11.384 -0.038 1.00 69.50 88 ASP A N 1
ATOM 705 C CA . ASP A 1 88 ? 23.443 -12.327 1.040 1.00 69.50 88 ASP A CA 1
ATOM 706 C C . ASP A 1 88 ? 22.153 -13.117 1.291 1.00 69.50 88 ASP A C 1
ATOM 708 O O . ASP A 1 88 ? 21.197 -12.609 1.879 1.00 69.50 88 ASP A O 1
ATOM 712 N N . PHE A 1 89 ? 22.108 -14.357 0.800 1.00 69.19 89 PHE A N 1
ATOM 713 C CA . PHE A 1 89 ? 20.935 -15.229 0.875 1.00 69.19 89 PHE A CA 1
ATOM 714 C C . PHE A 1 89 ? 20.424 -15.399 2.314 1.00 69.19 89 PHE A C 1
ATOM 716 O O . PHE A 1 89 ? 19.213 -15.451 2.543 1.00 69.19 89 PHE A O 1
ATOM 723 N N . GLN A 1 90 ? 21.327 -15.436 3.300 1.00 74.31 90 GLN A N 1
ATOM 724 C CA . GLN A 1 90 ? 20.943 -15.547 4.705 1.00 74.31 90 GLN A CA 1
ATOM 725 C C . GLN A 1 90 ? 20.239 -14.271 5.187 1.00 74.31 90 GLN A C 1
ATOM 727 O O . GLN A 1 90 ? 19.164 -14.344 5.792 1.00 74.31 90 GLN A O 1
ATOM 732 N N . SER A 1 91 ? 20.785 -13.103 4.856 1.00 81.19 91 SER A N 1
ATOM 733 C CA . SER A 1 91 ? 20.157 -11.812 5.147 1.00 81.19 91 SER A CA 1
ATOM 734 C C . SER A 1 91 ? 18.816 -11.641 4.418 1.00 81.19 91 SER A C 1
ATOM 736 O O . SER A 1 91 ? 17.829 -11.242 5.039 1.00 81.19 91 SER A O 1
ATOM 738 N N . LEU A 1 92 ? 18.732 -12.040 3.144 1.00 82.75 92 LEU A N 1
ATOM 739 C CA . LEU A 1 92 ? 17.509 -11.999 2.336 1.00 82.75 92 LEU A CA 1
ATOM 740 C C . LEU A 1 92 ? 16.401 -12.903 2.911 1.00 82.75 92 LEU A C 1
ATOM 742 O O . LEU A 1 92 ? 15.245 -12.495 3.020 1.00 82.75 92 LEU A O 1
ATOM 746 N N . SER A 1 93 ? 16.748 -14.115 3.353 1.00 85.50 93 SER A N 1
ATOM 747 C CA . SER A 1 93 ? 15.790 -15.003 4.027 1.00 85.50 93 SER A CA 1
ATOM 748 C C . SER A 1 93 ? 15.277 -14.413 5.348 1.00 85.50 93 SER A C 1
ATOM 750 O O . SER A 1 93 ? 14.097 -14.535 5.675 1.00 85.50 93 SER A O 1
ATOM 752 N N . THR A 1 94 ? 16.139 -13.704 6.082 1.00 87.50 94 THR A N 1
ATOM 753 C CA . THR A 1 94 ? 15.785 -13.072 7.358 1.00 87.50 94 THR A CA 1
ATOM 754 C C . THR A 1 94 ? 14.805 -11.919 7.152 1.00 87.50 94 THR A C 1
ATOM 756 O O . THR A 1 94 ? 13.769 -11.884 7.815 1.00 87.50 94 THR A O 1
ATOM 759 N N . ILE A 1 95 ? 15.078 -11.010 6.207 1.00 89.62 95 ILE A N 1
ATOM 760 C CA . ILE A 1 95 ? 14.172 -9.887 5.906 1.00 89.62 95 ILE A CA 1
ATOM 761 C C . ILE A 1 95 ? 12.814 -10.375 5.389 1.00 89.62 95 ILE A C 1
ATOM 763 O O . ILE A 1 95 ? 11.783 -9.815 5.758 1.00 89.62 95 ILE A O 1
ATOM 767 N N . LEU A 1 96 ? 12.788 -11.456 4.604 1.00 91.12 96 LEU A N 1
ATOM 768 C CA . LEU A 1 96 ? 11.541 -12.079 4.159 1.00 91.12 96 LEU A CA 1
ATOM 769 C C . LEU A 1 96 ? 10.730 -12.635 5.329 1.00 91.12 96 LEU A C 1
ATOM 771 O O . LEU A 1 96 ? 9.545 -12.336 5.427 1.00 91.12 96 LEU A O 1
ATOM 775 N N . ASN A 1 97 ? 11.357 -13.385 6.238 1.00 92.31 97 ASN A N 1
ATOM 776 C CA . ASN A 1 97 ? 10.671 -13.930 7.413 1.00 92.31 97 ASN A CA 1
ATOM 777 C C . ASN A 1 97 ? 10.110 -12.818 8.310 1.00 92.31 97 ASN A C 1
ATOM 779 O O . ASN A 1 97 ? 8.980 -12.907 8.785 1.00 92.31 97 ASN A O 1
ATOM 783 N N . VAL A 1 98 ? 10.886 -11.751 8.517 1.00 92.75 98 VAL A N 1
ATOM 784 C CA . VAL A 1 98 ? 10.447 -10.577 9.280 1.00 92.75 98 VAL A CA 1
ATOM 785 C C . VAL A 1 98 ? 9.258 -9.899 8.600 1.00 92.75 98 VAL A C 1
ATOM 787 O O . VAL A 1 98 ? 8.262 -9.611 9.262 1.00 92.75 98 VAL A O 1
ATOM 790 N N . SER A 1 99 ? 9.332 -9.678 7.285 1.00 94.44 99 SER A N 1
ATOM 791 C CA . SER A 1 99 ? 8.237 -9.088 6.513 1.00 94.44 99 SER A CA 1
ATOM 792 C C . SER A 1 99 ? 6.971 -9.942 6.585 1.00 94.44 99 SER A C 1
ATOM 794 O O . SER A 1 99 ? 5.909 -9.410 6.890 1.00 94.44 99 SER A O 1
ATOM 796 N N . GLN A 1 100 ? 7.083 -11.260 6.404 1.00 94.81 100 GLN A N 1
ATOM 797 C CA . GLN A 1 100 ? 5.958 -12.196 6.489 1.00 94.81 100 GLN A CA 1
ATOM 798 C C . GLN A 1 100 ? 5.318 -12.222 7.879 1.00 94.81 100 GLN A C 1
ATOM 800 O O . GLN A 1 100 ? 4.099 -12.306 7.999 1.00 94.81 100 GLN A O 1
ATOM 805 N N . GLU A 1 101 ? 6.114 -12.129 8.942 1.00 96.38 101 GLU A N 1
ATOM 806 C CA . GLU A 1 101 ? 5.582 -12.082 10.301 1.00 96.38 101 GLU A CA 1
ATOM 807 C C . GLU A 1 101 ? 4.860 -10.756 10.593 1.00 96.38 101 GLU A C 1
ATOM 809 O O . GLU A 1 101 ? 3.801 -10.757 11.222 1.00 96.38 101 GLU A O 1
ATOM 814 N N . LEU A 1 102 ? 5.384 -9.626 10.106 1.00 95.75 102 LEU A N 1
ATOM 815 C CA . LEU A 1 102 ? 4.701 -8.329 10.185 1.00 95.75 102 LEU A CA 1
ATOM 816 C C . LEU A 1 102 ? 3.397 -8.334 9.373 1.00 95.75 102 LEU A C 1
ATOM 818 O O . LEU A 1 102 ? 2.376 -7.837 9.848 1.00 95.75 102 LEU A O 1
ATOM 822 N N . ASP A 1 103 ? 3.422 -8.944 8.190 1.00 96.00 103 ASP A N 1
ATOM 823 C CA . ASP A 1 103 ? 2.264 -9.120 7.315 1.00 96.00 103 ASP A CA 1
ATOM 824 C C . ASP A 1 103 ? 1.167 -9.955 7.993 1.00 96.00 103 ASP A C 1
ATOM 826 O O . ASP A 1 103 ? 0.011 -9.540 8.068 1.00 96.00 103 ASP A O 1
ATOM 830 N N . ARG A 1 104 ? 1.553 -11.074 8.616 1.00 96.94 104 ARG A N 1
ATOM 831 C CA . ARG A 1 104 ? 0.658 -11.929 9.405 1.00 96.94 104 ARG A CA 1
ATOM 832 C C . ARG A 1 104 ? 0.073 -11.192 10.611 1.00 96.94 104 ARG A C 1
ATOM 834 O O . ARG A 1 104 ? -1.090 -11.392 10.956 1.00 96.94 104 ARG A O 1
ATOM 841 N N . GLN A 1 105 ? 0.858 -10.357 11.294 1.00 96.94 105 GLN A N 1
ATOM 842 C CA . GLN A 1 105 ? 0.352 -9.523 12.393 1.00 96.94 105 GLN A CA 1
ATOM 843 C C . GLN A 1 105 ? -0.692 -8.514 11.907 1.00 96.94 105 GLN A C 1
ATOM 845 O O . GLN A 1 105 ? -1.681 -8.298 12.607 1.00 96.94 105 GLN A O 1
ATOM 850 N N . LEU A 1 106 ? -0.503 -7.939 10.717 1.00 97.69 106 LEU A N 1
ATOM 851 C CA . LEU A 1 106 ? -1.473 -7.038 10.101 1.00 97.69 106 LEU A CA 1
ATOM 852 C C . LEU A 1 106 ? -2.765 -7.767 9.710 1.00 97.69 106 LEU A C 1
ATOM 854 O O . LEU A 1 106 ? -3.851 -7.249 9.967 1.00 97.69 106 LEU A O 1
ATOM 858 N N . ASP A 1 107 ? -2.663 -8.975 9.155 1.00 97.19 107 ASP A N 1
ATOM 859 C CA . ASP A 1 107 ? -3.836 -9.800 8.842 1.00 97.19 107 ASP A CA 1
ATOM 860 C C . ASP A 1 107 ? -4.622 -10.149 10.109 1.00 97.19 107 ASP A C 1
ATOM 862 O O . ASP A 1 107 ? -5.834 -9.947 10.164 1.00 97.19 107 ASP A O 1
ATOM 866 N N . ASN A 1 108 ? -3.932 -10.556 11.180 1.00 97.44 108 ASN A N 1
ATOM 867 C CA . ASN A 1 108 ? -4.581 -10.794 12.470 1.00 97.44 108 ASN A CA 1
ATOM 868 C C . ASN A 1 108 ? -5.258 -9.529 13.014 1.00 97.44 108 ASN A C 1
ATOM 870 O O . ASN A 1 108 ? -6.361 -9.609 13.552 1.00 97.44 108 ASN A O 1
ATOM 874 N N . TRP A 1 109 ? -4.613 -8.363 12.893 1.00 97.00 109 TRP A N 1
ATOM 875 C CA . TRP A 1 109 ? -5.216 -7.091 13.292 1.00 97.00 109 TRP A CA 1
ATOM 876 C C . TRP A 1 109 ? -6.519 -6.838 12.529 1.00 97.00 109 TRP A C 1
ATOM 878 O O . TRP A 1 109 ? -7.541 -6.547 13.152 1.00 97.00 109 TRP A O 1
ATOM 888 N N . PHE A 1 110 ? -6.502 -7.011 11.206 1.00 96.94 110 PHE A N 1
ATOM 889 C CA . PHE A 1 110 ? -7.678 -6.832 10.360 1.00 96.94 110 PHE A CA 1
ATOM 890 C C . PHE A 1 110 ? -8.792 -7.818 10.729 1.00 96.94 110 PHE A C 1
ATOM 892 O O . PHE A 1 110 ? -9.975 -7.462 10.777 1.00 96.94 110 PHE A O 1
ATOM 899 N N . ASP A 1 111 ? -8.423 -9.059 11.046 1.00 96.69 111 ASP A N 1
ATOM 900 C CA . ASP A 1 111 ? -9.383 -10.095 11.388 1.00 96.69 111 ASP A CA 1
ATOM 901 C C . ASP A 1 111 ? -10.082 -9.881 12.724 1.00 96.69 111 ASP A C 1
ATOM 903 O O . ASP A 1 111 ? -11.277 -10.183 12.840 1.00 96.69 111 ASP A O 1
ATOM 907 N N . LEU A 1 112 ? -9.361 -9.311 13.687 1.00 96.25 112 LEU A N 1
ATOM 908 C CA . LEU A 1 112 ? -9.845 -8.992 15.025 1.00 96.25 112 LEU A CA 1
ATOM 909 C C . LEU A 1 112 ? -10.667 -7.696 15.087 1.00 96.25 112 LEU A C 1
ATOM 911 O O . LEU A 1 112 ? -11.203 -7.375 16.150 1.00 96.25 112 LEU A O 1
ATOM 915 N N . LEU A 1 113 ? -10.809 -6.959 13.978 1.00 96.56 113 LEU A N 1
ATOM 916 C CA . LEU A 1 113 ? -11.625 -5.747 13.950 1.00 96.56 113 LEU A CA 1
ATOM 917 C C . LEU A 1 113 ? -13.086 -6.043 14.353 1.00 96.56 113 LEU A C 1
ATOM 919 O O . LEU A 1 113 ? -13.716 -6.956 13.803 1.00 96.56 113 LEU A O 1
ATOM 923 N N . PRO A 1 114 ? -13.683 -5.242 15.258 1.00 94.25 114 PRO A N 1
ATOM 924 C CA . PRO A 1 114 ? -15.093 -5.357 15.611 1.00 94.25 114 PRO A CA 1
ATOM 925 C C . PRO A 1 114 ? -16.008 -5.226 14.390 1.00 94.25 114 PRO A C 1
ATOM 927 O O . PRO A 1 114 ? -15.784 -4.390 13.514 1.00 94.25 114 PRO A O 1
ATOM 930 N N . ARG A 1 115 ? -17.111 -5.988 14.358 1.00 91.94 115 ARG A N 1
ATOM 931 C CA . ARG A 1 115 ? -18.066 -6.020 13.224 1.00 91.94 115 ARG A CA 1
ATOM 932 C C . ARG A 1 115 ? -18.588 -4.641 12.806 1.00 91.94 115 ARG A C 1
ATOM 934 O O . ARG A 1 115 ? -18.913 -4.435 11.638 1.00 91.94 115 ARG A O 1
ATOM 941 N N . THR A 1 116 ? -18.672 -3.702 13.748 1.00 91.88 116 THR A N 1
ATOM 942 C CA . THR A 1 116 ? -19.115 -2.324 13.494 1.00 91.88 116 THR A CA 1
ATOM 943 C C . THR A 1 116 ? -18.179 -1.575 12.546 1.00 91.88 116 THR A C 1
ATOM 945 O O . THR A 1 116 ? -18.647 -0.739 11.779 1.00 91.88 116 THR A O 1
ATOM 948 N N . ILE A 1 117 ? -16.879 -1.893 12.564 1.00 95.19 117 ILE A N 1
ATOM 949 C CA . ILE A 1 117 ? -15.835 -1.214 11.781 1.00 95.19 117 ILE A CA 1
ATOM 950 C C . ILE A 1 117 ? -15.076 -2.146 10.826 1.00 95.19 117 ILE A C 1
ATOM 952 O O . ILE A 1 117 ? -14.297 -1.655 10.014 1.00 95.19 117 ILE A O 1
ATOM 956 N N . LYS A 1 118 ? -15.306 -3.467 10.887 1.00 95.88 118 LYS A N 1
ATOM 957 C CA . LYS A 1 118 ? -14.658 -4.443 10.003 1.00 95.88 118 LYS A CA 1
ATOM 958 C C . LYS A 1 118 ? -15.084 -4.204 8.544 1.00 95.88 118 LYS A C 1
ATOM 960 O O . LYS A 1 118 ? -16.291 -4.244 8.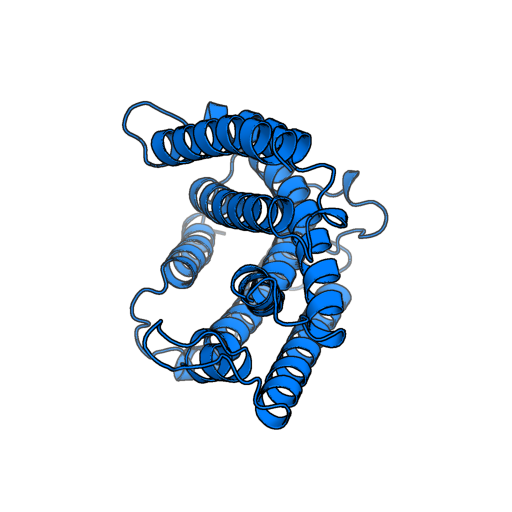258 1.00 95.88 118 LYS A O 1
ATOM 965 N N . PRO A 1 119 ? -14.133 -3.934 7.634 1.00 94.75 119 PRO A N 1
ATOM 966 C CA . PRO A 1 119 ? -14.417 -3.806 6.210 1.00 94.75 119 PRO A CA 1
ATOM 967 C C . PRO A 1 119 ? -14.742 -5.167 5.596 1.00 94.75 119 PRO A C 1
ATOM 969 O O . PRO A 1 119 ? -14.272 -6.199 6.074 1.00 94.75 119 PRO A O 1
ATOM 972 N N . ASP A 1 120 ? -15.527 -5.164 4.522 1.00 91.44 120 ASP A N 1
ATOM 973 C CA . ASP A 1 120 ? -15.685 -6.352 3.687 1.00 91.44 120 ASP A CA 1
ATOM 974 C C . ASP A 1 120 ? -14.624 -6.317 2.587 1.00 91.44 120 ASP A C 1
ATOM 976 O O . ASP A 1 120 ? -14.684 -5.484 1.684 1.00 91.44 120 ASP A O 1
ATOM 980 N N . ILE A 1 121 ? -13.627 -7.196 2.690 1.00 89.19 121 ILE A N 1
ATOM 981 C CA . ILE A 1 121 ? -12.535 -7.277 1.714 1.00 89.19 121 ILE A CA 1
ATOM 982 C C . ILE A 1 121 ? -12.993 -7.865 0.373 1.00 89.19 121 ILE A C 1
ATOM 984 O O . ILE A 1 121 ? -12.359 -7.615 -0.648 1.00 89.19 121 ILE A O 1
ATOM 988 N N . ASN A 1 122 ? -14.097 -8.623 0.360 1.00 89.75 122 ASN A N 1
ATOM 989 C CA . ASN A 1 122 ? -14.644 -9.217 -0.862 1.00 89.75 122 ASN A CA 1
ATOM 990 C C . ASN A 1 122 ? -15.539 -8.235 -1.621 1.00 89.75 122 ASN A C 1
ATOM 992 O O . ASN A 1 122 ? -15.723 -8.380 -2.827 1.00 89.75 122 ASN A O 1
ATOM 996 N N . ASP A 1 123 ? -16.066 -7.223 -0.928 1.00 90.12 123 ASP A N 1
ATOM 997 C CA . ASP A 1 123 ? -16.793 -6.111 -1.536 1.00 90.12 123 ASP A CA 1
ATOM 998 C C . ASP A 1 123 ? -16.294 -4.744 -1.019 1.00 90.12 123 ASP A C 1
ATOM 1000 O O . ASP A 1 123 ? -17.006 -4.021 -0.304 1.00 90.12 123 ASP A O 1
ATOM 1004 N N . PRO A 1 124 ? -15.057 -4.347 -1.393 1.00 88.31 124 PRO A N 1
ATOM 1005 C CA . PRO A 1 124 ? -14.464 -3.084 -0.961 1.00 88.31 124 PRO A CA 1
ATOM 1006 C C . PRO A 1 124 ? -15.289 -1.862 -1.367 1.00 88.31 124 PRO A C 1
ATOM 1008 O O . PRO A 1 124 ? -15.266 -0.850 -0.663 1.00 88.31 124 PRO A O 1
ATOM 1011 N N . SER A 1 125 ? -16.032 -1.956 -2.477 1.00 87.69 125 SER A N 1
ATOM 1012 C CA . SER A 1 125 ? -16.813 -0.864 -3.070 1.00 87.69 125 SER A CA 1
ATOM 1013 C C . SER A 1 125 ? -17.890 -0.321 -2.127 1.00 87.69 125 SER A C 1
ATOM 1015 O O . SER A 1 125 ? -18.203 0.869 -2.142 1.00 87.69 125 SER A O 1
ATOM 1017 N N . ARG A 1 126 ? -18.407 -1.177 -1.237 1.00 87.75 126 ARG A N 1
ATOM 1018 C CA . ARG A 1 126 ? -19.441 -0.826 -0.254 1.00 87.75 126 ARG A CA 1
ATOM 1019 C C . ARG A 1 126 ? -18.889 -0.246 1.042 1.00 87.75 126 ARG A C 1
ATOM 1021 O O . ARG A 1 126 ? -19.667 0.184 1.895 1.00 87.75 126 ARG A O 1
ATOM 1028 N N . CYS A 1 127 ? -17.571 -0.245 1.224 1.00 91.31 127 CYS A N 1
ATOM 1029 C CA . CYS A 1 127 ? -16.957 0.313 2.420 1.00 91.31 127 CYS A CA 1
ATOM 1030 C C . CYS A 1 127 ? -17.058 1.845 2.412 1.00 91.31 127 CYS A C 1
ATOM 1032 O O . CYS A 1 127 ? -16.585 2.510 1.493 1.00 91.31 127 CYS A O 1
ATOM 1034 N N . THR A 1 128 ? -17.639 2.402 3.474 1.00 90.56 128 THR A N 1
ATOM 1035 C CA . THR A 1 128 ? -17.773 3.846 3.713 1.00 90.56 128 THR A CA 1
ATOM 1036 C C . THR A 1 128 ? -17.385 4.183 5.154 1.00 90.56 128 THR A C 1
ATOM 1038 O O . THR A 1 128 ? -17.295 3.295 6.012 1.00 90.56 128 THR A O 1
ATOM 1041 N N . GLY A 1 129 ? -17.119 5.465 5.424 1.00 89.88 129 GLY A N 1
ATOM 1042 C CA . GLY A 1 129 ? -16.843 5.969 6.773 1.00 89.88 129 GLY A CA 1
ATOM 1043 C C . GLY A 1 129 ? -15.722 5.191 7.486 1.00 89.88 129 GLY A C 1
ATOM 1044 O O . GLY A 1 129 ? -14.666 4.964 6.890 1.00 89.88 129 GLY A O 1
ATOM 1045 N N . PRO A 1 130 ? -15.935 4.728 8.731 1.00 91.06 130 PRO A N 1
ATOM 1046 C CA . PRO A 1 130 ? -14.926 3.985 9.488 1.00 91.06 130 PRO A CA 1
ATOM 1047 C C . PRO A 1 130 ? -14.419 2.707 8.819 1.00 91.06 130 PRO A C 1
ATOM 1049 O O . PRO A 1 130 ? -13.238 2.395 8.929 1.00 91.06 130 PRO A O 1
ATOM 1052 N N . LYS A 1 131 ? -15.274 1.984 8.085 1.00 94.62 131 LYS A N 1
ATOM 1053 C CA . LYS A 1 131 ? -14.858 0.771 7.362 1.00 94.62 131 LYS A CA 1
ATOM 1054 C C . LYS A 1 131 ? -13.904 1.109 6.223 1.00 94.62 131 LYS A C 1
ATOM 1056 O O . LYS A 1 131 ? -12.889 0.447 6.047 1.00 94.62 131 LYS A O 1
ATOM 1061 N N . LEU A 1 132 ? -14.195 2.172 5.474 1.00 93.00 132 LEU A N 1
ATOM 1062 C CA . LEU A 1 132 ? -13.275 2.655 4.446 1.00 93.00 132 LEU A CA 1
ATOM 1063 C C . LEU A 1 132 ? -11.941 3.097 5.057 1.00 93.00 132 LEU A C 1
ATOM 1065 O O . LEU A 1 132 ? -10.887 2.805 4.501 1.00 93.00 132 LEU A O 1
ATOM 1069 N N . ASN A 1 133 ? -11.978 3.745 6.223 1.00 91.19 133 ASN A N 1
ATOM 1070 C CA . ASN A 1 133 ? -10.764 4.130 6.931 1.00 91.19 133 ASN A CA 1
ATOM 1071 C C . ASN A 1 133 ? -9.919 2.904 7.334 1.00 91.19 133 ASN A C 1
ATOM 1073 O O . ASN A 1 133 ? -8.732 2.857 7.024 1.00 91.19 133 ASN A O 1
ATOM 1077 N N . MET A 1 134 ? -10.527 1.869 7.926 1.00 94.62 134 MET A N 1
ATOM 1078 C CA . MET A 1 134 ? -9.812 0.634 8.287 1.00 94.62 134 MET A CA 1
ATOM 1079 C C . MET A 1 134 ? -9.241 -0.095 7.063 1.00 94.62 134 MET A C 1
ATOM 1081 O O . MET A 1 134 ? -8.113 -0.581 7.111 1.00 94.62 134 MET A O 1
ATOM 1085 N N . LEU A 1 135 ? -9.982 -0.128 5.952 1.00 95.00 135 LEU A N 1
ATOM 1086 C CA . LEU A 1 135 ? -9.509 -0.706 4.692 1.00 95.00 135 LEU A CA 1
ATOM 1087 C C . LEU A 1 135 ? -8.307 0.069 4.129 1.00 95.00 135 LEU A C 1
ATOM 1089 O O . LEU A 1 135 ? -7.312 -0.526 3.720 1.00 95.00 135 LEU A O 1
ATOM 1093 N N . HIS A 1 136 ? -8.374 1.400 4.157 1.00 92.25 136 HIS A N 1
ATOM 1094 C CA . HIS A 1 136 ? -7.269 2.264 3.753 1.00 92.25 136 HIS A CA 1
ATOM 1095 C C . HIS A 1 136 ? -6.024 2.033 4.623 1.00 92.25 136 HIS A C 1
ATOM 1097 O O . HIS A 1 136 ? -4.923 1.893 4.093 1.00 92.25 136 HIS A O 1
ATOM 1103 N N . ARG A 1 137 ? -6.184 1.942 5.953 1.00 92.12 137 ARG A N 1
ATOM 1104 C CA . ARG A 1 137 ? -5.081 1.628 6.881 1.00 92.12 137 ARG A CA 1
ATOM 1105 C C . ARG A 1 137 ? -4.460 0.264 6.591 1.00 92.12 137 ARG A C 1
ATOM 1107 O O . ARG A 1 137 ? -3.238 0.152 6.582 1.00 92.12 137 ARG A O 1
ATOM 1114 N N . PHE A 1 138 ? -5.286 -0.741 6.308 1.00 95.50 138 PHE A N 1
ATOM 1115 C CA . PHE A 1 138 ? -4.824 -2.080 5.960 1.00 95.50 138 PHE A CA 1
ATOM 1116 C C . PHE A 1 138 ? -3.932 -2.075 4.712 1.00 95.50 138 PHE A C 1
ATOM 1118 O O . PHE A 1 138 ? -2.787 -2.517 4.778 1.00 95.50 138 PHE A O 1
ATOM 1125 N N . HIS A 1 139 ? -4.409 -1.519 3.594 1.00 94.38 139 HIS A N 1
ATOM 1126 C CA . HIS A 1 139 ? -3.626 -1.512 2.353 1.00 94.38 139 HIS A CA 1
ATOM 1127 C C . HIS A 1 139 ? -2.395 -0.606 2.424 1.00 94.38 139 HIS A C 1
ATOM 1129 O O . HIS A 1 139 ? -1.350 -0.979 1.898 1.00 94.38 139 HIS A O 1
ATOM 1135 N N . SER A 1 140 ? -2.478 0.526 3.129 1.00 91.00 140 SER A N 1
ATOM 1136 C CA . SER A 1 140 ? -1.315 1.385 3.389 1.00 91.00 140 SER A CA 1
ATOM 1137 C C . SER A 1 140 ? -0.228 0.636 4.169 1.00 91.00 140 SER A C 1
ATOM 1139 O O . SER A 1 140 ? 0.945 0.674 3.803 1.00 91.00 140 SER A O 1
ATOM 1141 N N . ALA A 1 141 ? -0.606 -0.124 5.202 1.00 93.50 141 ALA A N 1
ATOM 1142 C CA . ALA A 1 141 ? 0.345 -0.918 5.970 1.00 93.50 141 ALA A CA 1
ATOM 1143 C C . ALA A 1 141 ? 0.939 -2.081 5.158 1.00 93.50 141 ALA A C 1
ATOM 1145 O O . ALA A 1 141 ? 2.149 -2.305 5.229 1.00 93.50 141 ALA A O 1
ATOM 1146 N N . LYS A 1 142 ? 0.131 -2.776 4.341 1.00 94.19 142 LYS A N 1
ATOM 1147 C CA . LYS A 1 142 ? 0.625 -3.795 3.397 1.00 94.19 142 LYS A CA 1
ATOM 1148 C C . LYS A 1 142 ? 1.655 -3.204 2.429 1.00 94.19 142 LYS A C 1
ATOM 1150 O O . LYS A 1 142 ? 2.714 -3.792 2.222 1.00 94.19 142 LYS A O 1
ATOM 1155 N N . ASP A 1 143 ? 1.374 -2.038 1.854 1.00 90.00 143 ASP A N 1
ATOM 1156 C CA . ASP A 1 143 ? 2.311 -1.323 0.984 1.00 90.00 143 ASP A CA 1
ATOM 1157 C C . ASP A 1 143 ? 3.626 -1.010 1.724 1.00 90.00 143 ASP A C 1
ATOM 1159 O O . ASP A 1 143 ? 4.691 -1.443 1.286 1.00 90.00 143 ASP A O 1
ATOM 1163 N N . ILE A 1 144 ? 3.576 -0.408 2.918 1.00 89.56 144 ILE A N 1
ATOM 1164 C CA . ILE A 1 144 ? 4.782 -0.094 3.709 1.00 89.56 144 ILE A CA 1
ATOM 1165 C C . ILE A 1 144 ? 5.612 -1.348 4.041 1.00 89.56 144 ILE A C 1
ATOM 1167 O O . ILE A 1 144 ? 6.841 -1.301 3.960 1.00 89.56 144 ILE A O 1
ATOM 1171 N N . ILE A 1 145 ? 4.985 -2.472 4.401 1.00 92.69 145 ILE A N 1
ATOM 1172 C CA . ILE A 1 145 ? 5.690 -3.726 4.736 1.00 92.69 145 ILE A CA 1
ATOM 1173 C C . ILE A 1 145 ? 6.424 -4.304 3.517 1.00 92.69 145 ILE A C 1
ATOM 1175 O O . ILE A 1 145 ? 7.498 -4.894 3.655 1.00 92.69 145 ILE A O 1
ATOM 1179 N N . THR A 1 146 ? 5.848 -4.145 2.327 1.00 91.81 146 THR A N 1
ATOM 1180 C CA . THR A 1 146 ? 6.271 -4.854 1.110 1.00 91.81 146 THR A CA 1
ATOM 1181 C C . THR A 1 146 ? 7.078 -3.988 0.138 1.00 91.81 146 THR A C 1
ATOM 1183 O O . THR A 1 146 ? 7.812 -4.507 -0.704 1.00 91.81 146 THR A O 1
ATOM 1186 N N . ARG A 1 147 ? 7.032 -2.666 0.305 1.00 91.19 147 ARG A N 1
ATOM 1187 C CA . ARG A 1 147 ? 7.770 -1.664 -0.474 1.00 91.19 147 ARG A CA 1
ATOM 1188 C C . ARG A 1 147 ? 9.277 -1.923 -0.623 1.00 91.19 147 ARG A C 1
ATOM 1190 O O . ARG A 1 147 ? 9.777 -1.702 -1.727 1.00 91.19 147 ARG A O 1
ATOM 1197 N N . PRO A 1 148 ? 10.032 -2.404 0.389 1.00 90.31 148 PRO A N 1
ATOM 1198 C CA . PRO A 1 148 ? 11.469 -2.628 0.226 1.00 90.31 148 PRO A CA 1
ATOM 1199 C C . PRO A 1 148 ? 11.791 -3.643 -0.878 1.00 90.31 148 PRO A C 1
ATOM 1201 O O . PRO A 1 148 ? 12.765 -3.475 -1.606 1.00 90.31 148 PRO A O 1
ATOM 1204 N N . PHE A 1 149 ? 10.946 -4.662 -1.050 1.00 91.69 149 PHE A N 1
ATOM 1205 C CA . PHE A 1 149 ? 11.110 -5.683 -2.086 1.00 91.69 149 PHE A CA 1
ATOM 1206 C C . PHE A 1 149 ? 10.864 -5.116 -3.482 1.00 91.69 149 PHE A C 1
ATOM 1208 O O . PHE A 1 149 ? 11.608 -5.426 -4.409 1.00 91.69 149 PHE A O 1
ATOM 1215 N N . LEU A 1 150 ? 9.871 -4.232 -3.613 1.00 91.44 150 LEU A N 1
ATOM 1216 C CA . LEU A 1 150 ? 9.599 -3.536 -4.864 1.00 91.44 150 LEU A CA 1
ATOM 1217 C C . LEU A 1 150 ? 10.778 -2.638 -5.265 1.00 91.44 150 LEU A C 1
ATOM 1219 O O . LEU A 1 150 ? 11.217 -2.679 -6.410 1.00 91.44 150 LEU A O 1
ATOM 1223 N N . LEU A 1 151 ? 11.340 -1.887 -4.312 1.00 89.94 151 LEU A N 1
ATOM 1224 C CA . LEU A 1 151 ? 12.543 -1.077 -4.533 1.00 89.94 151 LEU A CA 1
ATOM 1225 C C . LEU A 1 151 ? 13.755 -1.934 -4.916 1.00 89.94 151 LEU A C 1
ATOM 1227 O O . LEU A 1 151 ? 14.479 -1.572 -5.833 1.00 89.94 151 LEU A O 1
ATOM 1231 N N . CYS A 1 152 ? 13.941 -3.081 -4.260 1.00 88.44 152 CYS A N 1
ATOM 1232 C CA . CYS A 1 152 ? 14.981 -4.053 -4.600 1.00 88.44 152 CYS A CA 1
ATOM 1233 C C . CYS A 1 152 ? 14.875 -4.517 -6.057 1.00 88.44 152 CYS A C 1
ATOM 1235 O O . CYS A 1 152 ? 15.860 -4.473 -6.787 1.00 88.44 152 CYS A O 1
ATOM 1237 N N . ALA A 1 153 ? 13.680 -4.902 -6.506 1.00 90.06 153 ALA A N 1
ATOM 1238 C CA . ALA A 1 153 ? 13.462 -5.325 -7.885 1.00 90.06 153 ALA A CA 1
ATOM 1239 C C . ALA A 1 153 ? 13.651 -4.181 -8.900 1.00 90.06 153 ALA A C 1
ATOM 1241 O O . ALA A 1 153 ? 14.161 -4.418 -9.989 1.00 90.06 153 ALA A O 1
ATOM 1242 N N . ILE A 1 154 ? 13.278 -2.944 -8.546 1.00 90.19 154 ILE A N 1
ATOM 1243 C CA . ILE A 1 154 ? 13.477 -1.758 -9.397 1.00 90.19 154 ILE A CA 1
ATOM 1244 C C . ILE A 1 154 ? 14.966 -1.400 -9.537 1.00 90.19 154 ILE A C 1
ATOM 1246 O O . ILE A 1 154 ? 15.391 -1.019 -10.623 1.00 90.19 154 ILE A O 1
ATOM 1250 N N . ASP A 1 155 ? 15.740 -1.510 -8.456 1.00 86.19 155 ASP A N 1
ATOM 1251 C CA . ASP A 1 155 ? 17.177 -1.184 -8.417 1.00 86.19 155 ASP A CA 1
ATOM 1252 C C . ASP A 1 155 ? 18.060 -2.315 -8.979 1.00 86.19 155 ASP A C 1
ATOM 1254 O O . ASP A 1 155 ? 19.257 -2.142 -9.203 1.00 86.19 155 ASP A O 1
ATOM 1258 N N . SER A 1 156 ? 17.478 -3.493 -9.221 1.00 83.12 156 SER A N 1
ATOM 1259 C CA . SER A 1 156 ? 18.199 -4.642 -9.767 1.00 83.12 156 SER A CA 1
ATOM 1260 C C . SER A 1 156 ? 18.619 -4.388 -11.219 1.00 83.12 156 SER A C 1
ATOM 1262 O O . SER A 1 156 ? 17.820 -3.961 -12.054 1.00 83.12 156 SER A O 1
ATOM 1264 N N . SER A 1 157 ? 19.887 -4.677 -11.530 1.00 74.62 157 SER A N 1
ATOM 1265 C CA . SER A 1 157 ? 20.410 -4.604 -12.900 1.00 74.62 157 SER A CA 1
ATOM 1266 C C . SER A 1 157 ? 19.632 -5.549 -13.828 1.00 74.62 157 SER A C 1
ATOM 1268 O O . SER A 1 157 ? 19.342 -6.668 -13.407 1.00 74.62 157 SER A O 1
ATOM 1270 N N . PRO A 1 158 ? 19.366 -5.181 -15.099 1.00 70.00 158 PRO A N 1
ATOM 1271 C CA . PRO A 1 158 ? 18.716 -6.066 -16.073 1.00 70.00 158 PRO A CA 1
ATOM 1272 C C . PRO A 1 158 ? 19.440 -7.401 -16.299 1.00 70.00 158 PRO A C 1
ATOM 1274 O O . PRO A 1 158 ? 18.834 -8.349 -16.786 1.00 70.00 158 PRO A O 1
ATOM 1277 N N . GLU A 1 159 ? 20.736 -7.461 -15.983 1.00 68.38 159 GLU A N 1
ATOM 1278 C CA . GLU A 1 159 ? 21.576 -8.657 -16.114 1.00 68.38 159 GLU A CA 1
ATOM 1279 C C . GLU A 1 159 ? 21.466 -9.606 -14.909 1.00 68.38 159 GLU A C 1
ATOM 1281 O O . GLU A 1 159 ? 21.864 -10.766 -15.007 1.00 68.38 159 GLU A O 1
ATOM 1286 N N . ASN A 1 160 ? 20.930 -9.129 -13.780 1.00 72.81 160 ASN A N 1
ATOM 1287 C CA . ASN A 1 160 ? 20.773 -9.910 -12.560 1.00 72.81 160 ASN A CA 1
ATOM 1288 C C . ASN A 1 160 ? 19.314 -10.331 -12.389 1.00 72.81 160 ASN A C 1
ATOM 1290 O O . ASN A 1 160 ? 18.422 -9.494 -12.244 1.00 72.81 160 ASN A O 1
ATOM 1294 N N . ASP A 1 161 ? 19.081 -11.640 -12.330 1.00 79.38 161 ASP A N 1
ATOM 1295 C CA . ASP A 1 161 ? 17.753 -12.169 -12.046 1.00 79.38 161 ASP A CA 1
ATOM 1296 C C . ASP A 1 161 ? 17.312 -11.797 -10.625 1.00 79.38 161 ASP A C 1
ATOM 1298 O O . ASP A 1 161 ? 17.979 -12.103 -9.630 1.00 79.38 161 ASP A O 1
ATOM 1302 N N . VAL A 1 162 ? 16.138 -11.172 -10.526 1.00 85.50 162 VAL A N 1
ATOM 1303 C CA . VAL A 1 162 ? 15.495 -10.899 -9.239 1.00 85.50 162 VAL A CA 1
ATOM 1304 C C . VAL A 1 162 ? 15.052 -12.232 -8.621 1.00 85.50 162 VAL A C 1
ATOM 1306 O O . VAL A 1 162 ? 14.340 -13.000 -9.278 1.00 85.50 162 VAL A O 1
ATOM 1309 N N . PRO A 1 163 ? 15.397 -12.526 -7.351 1.00 88.25 163 PRO A N 1
ATOM 1310 C CA . PRO A 1 163 ? 15.016 -13.784 -6.722 1.00 88.25 163 PRO A CA 1
ATOM 1311 C C . PRO A 1 163 ? 13.491 -14.023 -6.763 1.00 88.25 163 PRO A C 1
ATOM 1313 O O . PRO A 1 163 ? 12.725 -13.112 -6.430 1.00 88.25 163 PRO A O 1
ATOM 1316 N N . PRO A 1 164 ? 13.006 -15.249 -7.057 1.00 89.31 164 PRO A N 1
ATOM 1317 C CA . PRO A 1 164 ? 11.568 -15.526 -7.195 1.00 89.31 164 PRO A CA 1
ATOM 1318 C C . PRO A 1 164 ? 10.731 -15.152 -5.963 1.00 89.31 164 PRO A C 1
ATOM 1320 O O . PRO A 1 164 ? 9.588 -14.713 -6.071 1.00 89.31 164 PRO A O 1
ATOM 1323 N N . MET A 1 165 ? 11.316 -15.296 -4.773 1.00 88.50 165 MET A N 1
ATOM 1324 C CA . MET A 1 165 ? 10.689 -14.903 -3.509 1.00 88.50 165 MET A CA 1
ATOM 1325 C C . MET A 1 165 ? 10.485 -13.384 -3.386 1.00 88.50 165 MET A C 1
ATOM 1327 O O . MET A 1 165 ? 9.465 -12.955 -2.853 1.00 88.50 165 MET A O 1
ATOM 1331 N N . VAL A 1 166 ? 11.402 -12.577 -3.933 1.00 90.81 166 VAL A N 1
ATOM 1332 C CA . VAL A 1 166 ? 11.273 -11.113 -3.999 1.00 90.81 166 VAL A CA 1
ATOM 1333 C C . VAL A 1 166 ? 10.209 -10.729 -5.023 1.00 90.81 166 VAL A C 1
ATOM 1335 O O . VAL A 1 166 ? 9.361 -9.892 -4.723 1.00 90.81 166 VAL A O 1
ATOM 1338 N N . LEU A 1 167 ? 10.177 -11.386 -6.189 1.00 92.31 167 LEU A N 1
ATOM 1339 C CA . LEU A 1 167 ? 9.149 -11.148 -7.212 1.00 92.31 167 LEU A CA 1
ATOM 1340 C C . LEU A 1 167 ? 7.734 -11.416 -6.690 1.00 92.31 167 LEU A C 1
ATOM 1342 O O . LEU A 1 167 ? 6.850 -10.582 -6.875 1.00 92.31 167 LEU A O 1
ATOM 1346 N N . LYS A 1 168 ? 7.528 -12.517 -5.957 1.00 93.06 168 LYS A N 1
ATOM 1347 C CA . LYS A 1 168 ? 6.242 -12.805 -5.300 1.00 93.06 168 LYS A CA 1
ATOM 1348 C C . LYS A 1 168 ? 5.826 -11.682 -4.344 1.00 93.06 168 LYS A C 1
ATOM 1350 O O . LYS A 1 168 ? 4.654 -11.321 -4.265 1.00 93.06 168 LYS A O 1
ATOM 1355 N N . GLN A 1 169 ? 6.789 -11.111 -3.623 1.00 93.00 169 GLN A N 1
ATOM 1356 C CA . GLN A 1 169 ? 6.523 -10.004 -2.713 1.00 93.00 169 GLN A CA 1
ATOM 1357 C C . GLN A 1 169 ? 6.218 -8.695 -3.456 1.00 93.00 169 GLN A C 1
ATOM 1359 O O . GLN A 1 169 ? 5.381 -7.918 -2.995 1.00 93.00 169 GLN A O 1
ATOM 1364 N N . CYS A 1 170 ? 6.838 -8.476 -4.619 1.00 94.56 170 CYS A N 1
ATOM 1365 C CA . CYS A 1 170 ? 6.540 -7.353 -5.511 1.00 94.56 170 CYS A CA 1
ATOM 1366 C C . CYS A 1 170 ? 5.123 -7.444 -6.083 1.00 94.56 170 CYS A C 1
ATOM 1368 O O . CYS A 1 170 ? 4.419 -6.440 -6.102 1.00 94.56 170 CYS A O 1
ATOM 1370 N N . GLU A 1 171 ? 4.684 -8.633 -6.504 1.00 94.75 171 GLU A N 1
ATOM 1371 C CA . GLU A 1 171 ? 3.318 -8.863 -6.991 1.00 94.75 171 GLU A CA 1
ATOM 1372 C C . GLU A 1 171 ? 2.282 -8.486 -5.925 1.00 94.75 171 GLU A C 1
ATOM 1374 O O . GLU A 1 171 ? 1.371 -7.695 -6.185 1.00 94.75 171 GLU A O 1
ATOM 1379 N N . ALA A 1 172 ? 2.477 -8.969 -4.693 1.00 92.25 172 ALA A N 1
ATOM 1380 C CA . ALA A 1 172 ? 1.635 -8.596 -3.563 1.00 92.25 172 ALA A CA 1
ATOM 1381 C C . ALA A 1 172 ? 1.691 -7.085 -3.277 1.00 92.25 172 ALA A C 1
ATOM 1383 O O . ALA A 1 172 ? 0.655 -6.469 -3.028 1.00 92.25 172 ALA A O 1
ATOM 1384 N N . SER A 1 173 ? 2.873 -6.466 -3.335 1.00 93.69 173 SER A N 1
ATOM 1385 C CA . SER A 1 173 ? 3.042 -5.023 -3.121 1.00 93.69 173 SER A CA 1
ATOM 1386 C C . SER A 1 173 ? 2.265 -4.204 -4.154 1.00 93.69 173 SER A C 1
ATOM 1388 O O . SER A 1 173 ? 1.457 -3.358 -3.789 1.00 93.69 173 SER A O 1
ATOM 1390 N N . ILE A 1 174 ? 2.406 -4.530 -5.440 1.00 95.81 174 ILE A N 1
ATOM 1391 C CA . ILE A 1 174 ? 1.706 -3.871 -6.548 1.00 95.81 174 ILE A CA 1
ATOM 1392 C C . ILE A 1 174 ? 0.182 -3.994 -6.392 1.00 95.81 174 ILE A C 1
ATOM 1394 O O . ILE A 1 174 ? -0.537 -3.007 -6.566 1.00 95.81 174 ILE A O 1
ATOM 1398 N N . ALA A 1 175 ? -0.323 -5.181 -6.040 1.00 94.44 175 ALA A N 1
ATOM 1399 C CA . ALA A 1 175 ? -1.749 -5.385 -5.787 1.00 94.44 175 ALA A CA 1
ATOM 1400 C C . ALA A 1 175 ? -2.255 -4.513 -4.623 1.00 94.44 175 ALA A C 1
ATOM 1402 O O . ALA A 1 175 ? -3.308 -3.882 -4.732 1.00 94.44 175 ALA A O 1
ATOM 1403 N N . ASN A 1 176 ? -1.477 -4.417 -3.542 1.00 93.25 176 ASN A N 1
ATOM 1404 C CA . ASN A 1 176 ? -1.808 -3.570 -2.400 1.00 93.25 176 ASN A CA 1
ATOM 1405 C C . ASN A 1 176 ? -1.739 -2.077 -2.730 1.00 93.25 176 ASN A C 1
ATOM 1407 O O . ASN A 1 176 ? -2.635 -1.349 -2.318 1.00 93.25 176 ASN A O 1
ATOM 1411 N N . CYS A 1 177 ? -0.764 -1.621 -3.523 1.00 95.00 177 CYS A N 1
ATOM 1412 C CA . CYS A 1 177 ? -0.699 -0.236 -3.994 1.00 95.00 177 CYS A CA 1
ATOM 1413 C C . CYS A 1 177 ? -1.952 0.150 -4.793 1.00 95.00 177 CYS A C 1
ATOM 1415 O O . CYS A 1 177 ? -2.483 1.240 -4.606 1.00 95.00 177 CYS A O 1
ATOM 1417 N N . ARG A 1 178 ? -2.471 -0.741 -5.650 1.00 95.69 178 ARG A N 1
ATOM 1418 C CA . ARG A 1 178 ? -3.733 -0.491 -6.372 1.00 95.69 178 ARG A CA 1
ATOM 1419 C C . ARG A 1 178 ? -4.921 -0.358 -5.427 1.00 95.69 178 ARG A C 1
ATOM 142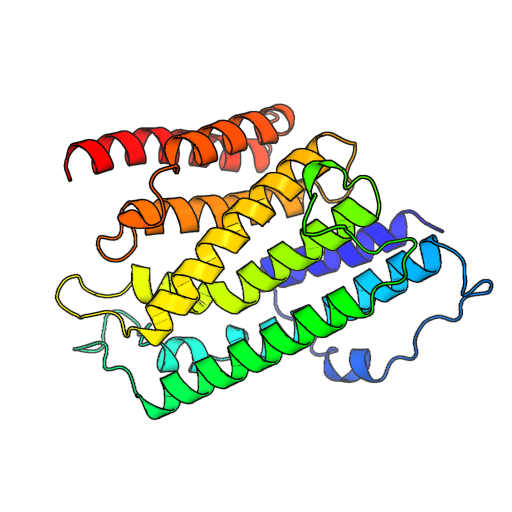1 O O . ARG A 1 178 ? -5.683 0.598 -5.535 1.00 95.69 178 ARG A O 1
ATOM 1428 N N . ALA A 1 179 ? -5.068 -1.306 -4.503 1.00 94.94 179 ALA A N 1
ATOM 1429 C CA . ALA A 1 179 ? -6.158 -1.290 -3.532 1.00 94.94 179 ALA A CA 1
ATOM 1430 C C . ALA A 1 179 ? -6.071 -0.076 -2.589 1.00 94.94 179 ALA A C 1
ATOM 1432 O O . ALA A 1 179 ? -7.089 0.507 -2.220 1.00 94.94 179 ALA A O 1
ATOM 1433 N N . TYR A 1 180 ? -4.849 0.340 -2.251 1.00 94.56 180 TYR A N 1
ATOM 1434 C CA . TYR A 1 180 ? -4.574 1.568 -1.522 1.00 94.56 180 TYR A CA 1
ATOM 1435 C C . TYR A 1 180 ? -5.043 2.800 -2.306 1.00 94.56 180 TYR A C 1
ATOM 1437 O O . TYR A 1 180 ? -5.827 3.577 -1.770 1.00 94.56 180 TYR A O 1
ATOM 1445 N N . LEU A 1 181 ? -4.638 2.952 -3.574 1.00 95.81 181 LEU A N 1
ATOM 1446 C CA . LEU A 1 181 ? -5.053 4.081 -4.417 1.00 95.81 181 LEU A CA 1
ATOM 1447 C C . LEU A 1 181 ? -6.583 4.177 -4.549 1.00 95.81 181 LEU A C 1
ATOM 1449 O O . LEU A 1 181 ? -7.124 5.269 -4.395 1.00 95.81 181 LEU A O 1
ATOM 1453 N N . ASP A 1 182 ? -7.276 3.051 -4.751 1.00 94.88 182 ASP A N 1
ATOM 1454 C CA . ASP A 1 182 ? -8.749 3.006 -4.794 1.00 94.88 182 ASP A CA 1
ATOM 1455 C C . ASP A 1 182 ? -9.388 3.472 -3.474 1.00 94.88 182 ASP A C 1
ATOM 1457 O O . ASP A 1 182 ? -10.305 4.301 -3.455 1.00 94.88 182 ASP A O 1
ATOM 1461 N N . ALA A 1 183 ? -8.899 2.962 -2.339 1.00 93.50 183 ALA A N 1
ATOM 1462 C CA . ALA A 1 183 ? -9.404 3.366 -1.032 1.00 93.50 183 ALA A CA 1
ATOM 1463 C C . ALA A 1 183 ? -9.131 4.857 -0.761 1.00 93.50 183 ALA A C 1
ATOM 1465 O O . ALA A 1 183 ? -9.984 5.547 -0.196 1.00 93.50 183 ALA A O 1
ATOM 1466 N N . SER A 1 184 ? -7.968 5.358 -1.179 1.00 93.56 184 SER A N 1
ATOM 1467 C CA . SER A 1 184 ? -7.564 6.756 -1.029 1.00 93.56 184 SER A CA 1
ATOM 1468 C C . SER A 1 184 ? -8.407 7.700 -1.874 1.00 93.56 184 SER A C 1
ATOM 1470 O O . SER A 1 184 ? -8.887 8.695 -1.339 1.00 93.56 184 SER A O 1
ATOM 1472 N N . GLU A 1 185 ? -8.678 7.371 -3.139 1.00 93.81 185 GLU A N 1
ATOM 1473 C CA . GLU A 1 185 ? -9.589 8.139 -3.998 1.00 93.81 185 GLU A CA 1
ATOM 1474 C C . GLU A 1 185 ? -10.956 8.307 -3.321 1.00 93.81 185 GLU A C 1
ATOM 1476 O O . GLU A 1 185 ? -11.443 9.424 -3.132 1.00 93.81 185 GLU A O 1
ATOM 1481 N N . ARG A 1 186 ? -11.539 7.208 -2.829 1.00 92.12 186 ARG A N 1
ATOM 1482 C CA . ARG A 1 186 ? -12.833 7.249 -2.131 1.00 92.12 186 ARG A CA 1
ATOM 1483 C C . ARG A 1 186 ? -12.786 8.044 -0.831 1.00 92.12 186 ARG A C 1
ATOM 1485 O O . ARG A 1 186 ? -13.753 8.736 -0.511 1.00 92.12 186 ARG A O 1
ATOM 1492 N N . ARG A 1 187 ? -11.683 7.982 -0.078 1.00 90.00 187 ARG A N 1
ATOM 1493 C CA . ARG A 1 187 ? -11.492 8.817 1.120 1.00 90.00 187 ARG A CA 1
ATOM 1494 C C . ARG A 1 187 ? -11.403 10.292 0.770 1.00 90.00 187 ARG A C 1
ATOM 1496 O O . ARG A 1 187 ? -11.985 11.115 1.474 1.00 90.00 187 ARG A O 1
ATOM 1503 N N . LEU A 1 188 ? -10.703 10.611 -0.313 1.00 91.31 188 LEU A N 1
ATOM 1504 C CA . LEU A 1 188 ? -10.584 11.968 -0.805 1.00 91.31 188 LEU A CA 1
ATOM 1505 C C . LEU A 1 188 ? -11.894 12.484 -1.386 1.00 91.31 188 LEU A C 1
ATOM 1507 O O . LEU A 1 188 ? -11.994 13.682 -1.535 1.00 91.31 188 LEU A O 1
ATOM 1511 N N . MET A 1 189 ? -12.932 11.684 -1.651 1.00 87.81 189 MET A N 1
ATOM 1512 C CA . MET A 1 189 ? -14.221 12.243 -2.090 1.00 87.81 189 MET A CA 1
ATOM 1513 C C . MET A 1 189 ? -14.916 13.075 -1.002 1.00 87.81 189 MET A C 1
ATOM 1515 O O . MET A 1 189 ? -15.572 14.068 -1.325 1.00 87.81 189 MET A O 1
ATOM 1519 N N . GLY A 1 190 ? -14.734 12.726 0.275 1.00 79.94 190 GLY A N 1
ATOM 1520 C CA . GLY A 1 190 ? -15.281 13.468 1.414 1.00 79.94 190 GLY A CA 1
ATOM 1521 C C . GLY A 1 190 ? -14.337 14.545 1.970 1.00 79.94 190 GLY A C 1
ATOM 1522 O O . GLY A 1 190 ? -13.193 14.670 1.524 1.00 79.94 190 GLY A O 1
ATOM 1523 N N . PRO A 1 191 ? -14.792 15.334 2.961 1.00 75.25 191 PRO A N 1
ATOM 1524 C CA . PRO A 1 191 ? -13.900 16.118 3.811 1.00 75.25 191 PRO A CA 1
ATOM 1525 C C . PRO A 1 191 ? -12.961 15.182 4.584 1.00 75.25 191 PRO A C 1
ATOM 1527 O O . PRO A 1 191 ? -13.415 14.194 5.161 1.00 75.25 191 PRO A O 1
ATOM 1530 N N . SER A 1 192 ? -11.665 15.489 4.612 1.00 74.94 192 SER A N 1
ATOM 1531 C CA . SER A 1 192 ? -10.659 14.704 5.335 1.00 74.94 192 SER A CA 1
ATOM 1532 C C . SER A 1 192 ? -9.639 15.642 5.975 1.00 74.94 192 SER A C 1
ATOM 1534 O O . SER A 1 192 ? -9.031 16.445 5.268 1.00 74.94 192 SER A O 1
ATOM 1536 N N . SER A 1 193 ? -9.434 15.531 7.293 1.00 71.94 193 SER A N 1
ATOM 1537 C CA . SER A 1 193 ? -8.379 16.255 8.027 1.00 71.94 193 SER A CA 1
ATOM 1538 C C . SER A 1 193 ? -6.973 15.845 7.581 1.00 71.94 193 SER A C 1
ATOM 1540 O O . SER A 1 193 ? -6.037 16.627 7.683 1.00 71.94 193 SER A O 1
ATOM 1542 N N . CYS A 1 194 ? -6.847 14.639 7.032 1.00 78.81 194 CYS A N 1
ATOM 1543 C CA . CYS A 1 194 ? -5.601 14.018 6.597 1.00 78.81 194 CYS A CA 1
ATOM 1544 C C . CYS A 1 194 ? -5.465 13.965 5.065 1.00 78.81 194 CYS A C 1
ATOM 1546 O O . CYS A 1 194 ? -4.762 13.107 4.538 1.00 78.81 194 CYS A O 1
ATOM 1548 N N . ALA A 1 195 ? -6.146 14.850 4.322 1.00 86.69 195 ALA A N 1
ATOM 1549 C CA . ALA A 1 195 ? -6.072 14.874 2.855 1.00 86.69 195 ALA A CA 1
ATOM 1550 C C . ALA A 1 195 ? -4.630 15.020 2.337 1.00 86.69 195 ALA A C 1
ATOM 1552 O O . ALA A 1 195 ? -4.239 14.299 1.429 1.00 86.69 195 ALA A O 1
ATOM 1553 N N . GLU A 1 196 ? -3.834 15.894 2.955 1.00 86.19 196 GLU A N 1
ATOM 1554 C CA . GLU A 1 196 ? -2.419 16.092 2.622 1.00 86.19 196 GLU A CA 1
ATOM 1555 C C . GLU A 1 196 ? -1.604 14.799 2.751 1.00 86.19 196 GLU A C 1
ATOM 1557 O O . GLU A 1 196 ? -0.928 14.408 1.802 1.00 86.19 196 GLU A O 1
ATOM 1562 N N . ILE A 1 197 ? -1.736 14.095 3.877 1.00 84.38 197 ILE A N 1
ATOM 1563 C CA . ILE A 1 197 ? -1.046 12.820 4.125 1.00 84.38 197 ILE A CA 1
ATOM 1564 C C . ILE A 1 197 ? -1.457 11.793 3.073 1.00 84.38 197 ILE A C 1
ATOM 1566 O O . ILE A 1 197 ? -0.607 11.209 2.412 1.00 84.38 197 ILE A O 1
ATOM 1570 N N . ILE A 1 198 ? -2.765 11.637 2.842 1.00 89.88 198 ILE A N 1
ATOM 1571 C CA . ILE A 1 198 ? -3.280 10.700 1.836 1.00 89.88 198 ILE A CA 1
ATOM 1572 C C . ILE A 1 198 ? -2.689 11.015 0.454 1.00 89.88 198 ILE A C 1
ATOM 1574 O O . ILE A 1 198 ? -2.237 10.104 -0.233 1.00 89.88 198 ILE A O 1
ATOM 1578 N N . ILE A 1 199 ? -2.641 12.287 0.048 1.00 91.81 199 ILE A N 1
ATOM 1579 C CA . ILE A 1 199 ? -2.081 12.689 -1.250 1.00 91.81 199 ILE A CA 1
ATOM 1580 C C . ILE A 1 199 ? -0.577 12.386 -1.326 1.00 91.81 199 ILE A C 1
ATOM 1582 O O . ILE A 1 199 ? -0.111 11.891 -2.354 1.00 91.81 199 ILE A O 1
ATOM 1586 N N . HIS A 1 200 ? 0.179 12.611 -0.251 1.00 89.44 200 HIS A N 1
ATOM 1587 C CA . HIS A 1 200 ? 1.600 12.259 -0.182 1.00 89.44 200 HIS A CA 1
ATOM 1588 C C . HIS A 1 200 ? 1.844 10.757 -0.343 1.00 89.44 200 HIS A C 1
ATOM 1590 O O . HIS A 1 200 ? 2.678 10.339 -1.155 1.00 89.44 200 HIS A O 1
ATOM 1596 N N . THR A 1 201 ? 1.101 9.922 0.378 1.00 88.12 201 THR A N 1
ATOM 1597 C CA . THR A 1 201 ? 1.240 8.469 0.268 1.00 88.12 201 THR A CA 1
ATOM 1598 C C . THR A 1 201 ? 0.746 7.960 -1.097 1.00 88.12 201 THR A C 1
ATOM 1600 O O . THR A 1 201 ? 1.354 7.054 -1.677 1.00 88.12 201 THR A O 1
ATOM 1603 N N . MET A 1 202 ? -0.315 8.556 -1.666 1.00 93.62 202 MET A N 1
ATOM 1604 C CA . MET A 1 202 ? -0.763 8.284 -3.043 1.00 93.62 202 MET A CA 1
ATOM 1605 C C . MET A 1 202 ? 0.333 8.618 -4.053 1.00 93.62 202 MET A C 1
ATOM 1607 O O . MET A 1 202 ? 0.597 7.820 -4.952 1.00 93.62 202 MET A O 1
ATOM 1611 N N . PHE A 1 203 ? 1.017 9.751 -3.880 1.00 93.81 203 PHE A N 1
ATOM 1612 C CA . PHE A 1 203 ? 2.149 10.135 -4.714 1.00 93.81 203 PHE A CA 1
ATOM 1613 C C . PHE A 1 203 ? 3.303 9.122 -4.625 1.00 93.81 203 PHE A C 1
ATOM 1615 O O . PHE A 1 203 ? 3.843 8.701 -5.649 1.00 93.81 203 PHE A O 1
ATOM 1622 N N . SER A 1 204 ? 3.639 8.657 -3.420 1.00 91.44 204 SER A N 1
ATOM 1623 C CA . SER A 1 204 ? 4.643 7.599 -3.236 1.00 91.44 204 SER A CA 1
ATOM 1624 C C . SER A 1 204 ? 4.239 6.294 -3.938 1.00 91.44 204 SER A C 1
ATOM 1626 O O . SER A 1 204 ? 5.029 5.692 -4.671 1.00 91.44 204 SER A O 1
ATOM 1628 N N . SER A 1 205 ? 2.975 5.891 -3.789 1.00 93.94 205 SER A N 1
ATOM 1629 C CA . SER A 1 205 ? 2.430 4.672 -4.397 1.00 93.94 205 SER A CA 1
ATOM 1630 C C . SER A 1 205 ? 2.428 4.741 -5.925 1.00 93.94 205 SER A C 1
ATOM 1632 O O . SER A 1 205 ? 2.858 3.793 -6.588 1.00 93.94 205 SER A O 1
ATOM 1634 N N . ILE A 1 206 ? 1.999 5.868 -6.509 1.00 96.12 206 ILE A N 1
ATOM 1635 C CA . ILE A 1 206 ? 1.976 6.026 -7.967 1.00 96.12 206 ILE A CA 1
ATOM 1636 C C . ILE A 1 206 ? 3.389 6.111 -8.545 1.00 96.12 206 ILE A C 1
ATOM 1638 O O . ILE A 1 206 ? 3.627 5.588 -9.633 1.00 96.12 206 ILE A O 1
ATOM 1642 N N . LEU A 1 207 ? 4.346 6.696 -7.819 1.00 94.56 207 LEU A N 1
ATOM 1643 C CA . LEU A 1 207 ? 5.750 6.709 -8.222 1.00 94.56 207 LEU A CA 1
ATOM 1644 C C . LEU A 1 207 ? 6.312 5.283 -8.296 1.00 94.56 207 LEU A C 1
ATOM 1646 O O . LEU A 1 207 ? 6.898 4.909 -9.311 1.00 94.56 207 LEU A O 1
ATOM 1650 N N . LEU A 1 208 ? 6.071 4.464 -7.270 1.00 93.75 208 LEU A N 1
ATOM 1651 C CA . LEU A 1 208 ? 6.511 3.066 -7.237 1.00 93.75 208 LEU A CA 1
ATOM 1652 C C . LEU A 1 208 ? 5.873 2.220 -8.340 1.00 93.75 208 LEU A C 1
ATOM 1654 O O . LEU A 1 208 ? 6.574 1.474 -9.022 1.00 93.75 208 LEU A O 1
ATOM 1658 N N . LEU A 1 209 ? 4.566 2.369 -8.565 1.00 96.44 209 LEU A N 1
ATOM 1659 C CA . LEU A 1 209 ? 3.873 1.694 -9.664 1.00 96.44 209 LEU A CA 1
ATOM 1660 C C . LEU A 1 209 ? 4.403 2.151 -11.028 1.00 96.44 209 LEU A C 1
ATOM 1662 O O . LEU A 1 209 ? 4.573 1.328 -11.924 1.00 96.44 209 LEU A O 1
ATOM 1666 N N . THR A 1 210 ? 4.718 3.439 -11.178 1.00 95.81 210 THR A N 1
ATOM 1667 C CA . THR A 1 210 ? 5.313 3.985 -12.405 1.00 95.81 210 THR A CA 1
ATOM 1668 C C . THR A 1 210 ? 6.674 3.352 -12.678 1.00 95.81 210 THR A C 1
ATOM 1670 O O . THR A 1 210 ? 6.903 2.873 -13.788 1.00 95.81 210 THR A O 1
ATOM 1673 N N . LEU A 1 211 ? 7.547 3.287 -11.669 1.00 93.69 211 LEU A N 1
ATOM 1674 C CA . LEU A 1 211 ? 8.858 2.642 -11.770 1.00 93.69 211 LEU A CA 1
ATOM 1675 C C . LEU A 1 211 ? 8.731 1.143 -12.070 1.00 93.69 211 LEU A C 1
ATOM 1677 O O . LEU A 1 211 ? 9.380 0.643 -12.985 1.00 93.69 211 LEU A O 1
ATOM 1681 N N . GLY A 1 212 ? 7.831 0.437 -11.380 1.00 93.62 212 GLY A N 1
ATOM 1682 C CA . GLY A 1 212 ? 7.529 -0.966 -11.670 1.00 93.62 212 GLY A CA 1
ATOM 1683 C C . GLY A 1 212 ? 7.031 -1.176 -13.104 1.00 93.62 212 GLY A C 1
ATOM 1684 O O . GLY A 1 212 ? 7.388 -2.155 -13.748 1.00 93.62 212 GLY A O 1
ATOM 1685 N N . SER A 1 213 ? 6.276 -0.221 -13.649 1.00 95.00 213 SER A N 1
ATOM 1686 C CA . SER A 1 213 ? 5.736 -0.290 -15.010 1.00 95.00 213 SER A CA 1
ATOM 1687 C C . SER A 1 213 ? 6.784 -0.153 -16.123 1.00 95.00 213 SER A C 1
ATOM 1689 O O . SER A 1 213 ? 6.495 -0.527 -17.261 1.00 95.00 213 SER A O 1
ATOM 1691 N N . VAL A 1 214 ? 7.963 0.398 -15.811 1.00 92.06 214 VAL A N 1
ATOM 1692 C CA . VAL A 1 214 ? 9.104 0.541 -16.736 1.00 92.06 214 VAL A CA 1
ATOM 1693 C C . VAL A 1 214 ? 10.261 -0.405 -16.395 1.00 92.06 214 VAL A C 1
ATOM 1695 O O . VAL A 1 214 ? 11.195 -0.537 -17.178 1.00 92.06 214 VAL A O 1
ATOM 1698 N N . CYS A 1 215 ? 10.200 -1.088 -15.251 1.00 90.44 215 CYS A N 1
ATOM 1699 C CA . CYS A 1 215 ? 11.141 -2.133 -14.866 1.00 90.44 215 CYS A CA 1
ATOM 1700 C C . CYS A 1 215 ? 10.836 -3.422 -15.655 1.00 90.44 215 CYS A C 1
ATOM 1702 O O . CYS A 1 215 ? 9.731 -3.950 -15.517 1.00 90.44 215 CYS A O 1
ATOM 1704 N N . PRO A 1 216 ? 11.775 -3.988 -16.440 1.00 89.81 216 PRO A N 1
ATOM 1705 C CA . PRO A 1 216 ? 11.516 -5.181 -17.255 1.00 89.81 216 PRO A CA 1
ATOM 1706 C C . PRO A 1 216 ? 10.969 -6.379 -16.464 1.00 89.81 216 PRO A C 1
ATOM 1708 O O . PRO A 1 216 ? 10.045 -7.051 -16.922 1.00 89.81 216 PRO A O 1
ATOM 1711 N N . ALA A 1 217 ? 11.476 -6.604 -15.248 1.00 90.12 217 ALA A N 1
ATOM 1712 C CA . ALA A 1 217 ? 11.045 -7.705 -14.386 1.00 90.12 217 ALA A CA 1
ATOM 1713 C C . ALA A 1 217 ? 9.596 -7.554 -13.882 1.00 90.12 217 ALA A C 1
ATOM 1715 O O . ALA A 1 217 ? 8.943 -8.548 -13.572 1.00 90.12 217 ALA A O 1
ATOM 1716 N N . LEU A 1 218 ? 9.074 -6.323 -13.816 1.00 93.38 218 LEU A N 1
ATOM 1717 C CA . LEU A 1 218 ? 7.788 -6.003 -13.185 1.00 93.38 218 LEU A CA 1
ATOM 1718 C C . LEU A 1 218 ? 6.753 -5.414 -14.150 1.00 93.38 218 LEU A C 1
ATOM 1720 O O . LEU A 1 218 ? 5.571 -5.376 -13.818 1.00 93.38 218 LEU A O 1
ATOM 1724 N N . ALA A 1 219 ? 7.150 -4.982 -15.349 1.00 93.44 219 ALA A N 1
ATOM 1725 C CA . ALA A 1 219 ? 6.288 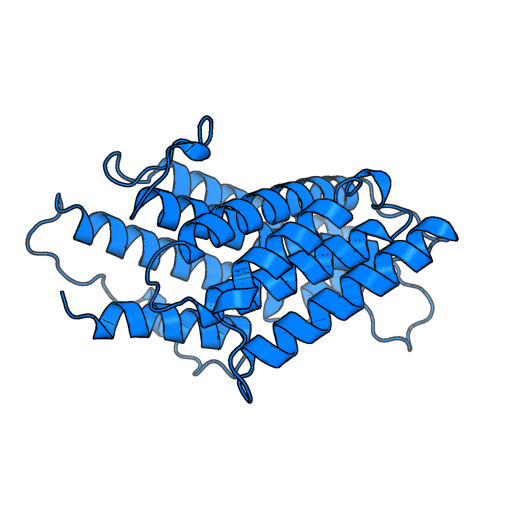-4.244 -16.271 1.00 93.44 219 ALA A CA 1
ATOM 1726 C C . ALA A 1 219 ? 5.001 -5.004 -16.630 1.00 93.44 219 ALA A C 1
ATOM 1728 O O . ALA A 1 219 ? 3.933 -4.400 -16.763 1.00 93.44 219 ALA A O 1
ATOM 1729 N N . HIS A 1 220 ? 5.089 -6.335 -16.729 1.00 93.50 220 HIS A N 1
ATOM 1730 C CA . HIS A 1 220 ? 3.949 -7.216 -16.985 1.00 93.50 220 HIS A CA 1
ATOM 1731 C C . HIS A 1 220 ? 2.917 -7.219 -15.844 1.00 93.50 220 HIS A C 1
ATOM 1733 O O . HIS A 1 220 ? 1.735 -7.446 -16.092 1.00 93.50 220 HIS A O 1
ATOM 1739 N N . LEU A 1 221 ? 3.342 -6.922 -14.612 1.00 95.69 221 LEU A N 1
ATOM 1740 C CA . LEU A 1 221 ? 2.475 -6.817 -13.440 1.00 95.69 221 LEU A CA 1
ATOM 1741 C C . LEU A 1 221 ? 1.763 -5.468 -13.359 1.00 95.69 221 LEU A C 1
ATOM 1743 O O . LEU A 1 221 ? 0.815 -5.357 -12.587 1.00 95.69 221 LEU A O 1
ATOM 1747 N N . VAL A 1 222 ? 2.184 -4.454 -14.132 1.00 95.81 222 VAL A N 1
ATOM 1748 C CA . VAL A 1 222 ? 1.599 -3.098 -14.136 1.00 95.81 222 VAL A CA 1
ATOM 1749 C C . VAL A 1 222 ? 1.166 -2.662 -15.550 1.00 95.81 222 VAL A C 1
ATOM 1751 O O . VAL A 1 222 ? 1.698 -1.693 -16.110 1.00 95.81 222 VAL A O 1
ATOM 1754 N N . PRO A 1 223 ? 0.205 -3.370 -16.179 1.00 94.94 223 PRO A N 1
ATOM 1755 C CA . PRO A 1 223 ? -0.288 -3.017 -17.514 1.00 94.94 223 PRO A CA 1
ATOM 1756 C C . PRO A 1 223 ? -1.191 -1.771 -17.514 1.00 94.94 223 PRO A C 1
ATOM 1758 O O . PRO A 1 223 ? -1.328 -1.095 -18.528 1.00 94.94 223 PRO A O 1
ATOM 1761 N N . ASP A 1 224 ? -1.793 -1.462 -16.373 1.00 96.12 224 ASP A N 1
ATOM 1762 C CA . ASP A 1 224 ? -2.836 -0.464 -16.136 1.00 96.12 224 ASP A CA 1
ATOM 1763 C C . ASP A 1 224 ? -2.302 0.889 -15.633 1.00 96.12 224 ASP A C 1
ATOM 1765 O O . ASP A 1 224 ? -3.088 1.758 -15.251 1.00 96.12 224 ASP A O 1
ATOM 1769 N N . ILE A 1 225 ? -0.980 1.106 -15.662 1.00 96.50 225 ILE A N 1
ATOM 1770 C CA . ILE A 1 225 ? -0.342 2.315 -15.112 1.00 96.50 225 ILE A CA 1
ATOM 1771 C C . ILE A 1 225 ? -0.932 3.623 -15.658 1.00 96.50 225 ILE A C 1
ATOM 1773 O O . ILE A 1 225 ? -1.105 4.573 -14.901 1.00 96.50 225 ILE A O 1
ATOM 1777 N N . ASP A 1 226 ? -1.298 3.669 -16.942 1.00 95.69 226 ASP A N 1
ATOM 1778 C CA . ASP A 1 226 ? -1.890 4.859 -17.570 1.00 95.69 226 ASP A CA 1
ATOM 1779 C C . ASP A 1 226 ? -3.236 5.229 -16.927 1.00 95.69 226 ASP A C 1
ATOM 1781 O O . ASP A 1 226 ? -3.504 6.400 -16.660 1.00 95.69 226 ASP A O 1
ATOM 1785 N N . THR A 1 227 ? -4.054 4.219 -16.609 1.00 96.44 227 THR A N 1
ATOM 1786 C CA . THR A 1 227 ? -5.340 4.416 -15.925 1.00 96.44 227 THR A CA 1
ATOM 1787 C C . THR A 1 227 ? -5.119 4.852 -14.482 1.00 96.44 227 THR A C 1
ATOM 1789 O O . THR A 1 227 ? -5.735 5.815 -14.035 1.00 96.44 227 THR A O 1
ATOM 1792 N N . LEU A 1 228 ? -4.189 4.206 -13.771 1.00 96.94 228 LEU A N 1
ATOM 1793 C CA . LEU A 1 228 ? -3.867 4.542 -12.382 1.00 96.94 228 LEU A CA 1
ATOM 1794 C C . LEU A 1 228 ? -3.339 5.979 -12.244 1.00 96.94 228 LEU A C 1
ATOM 1796 O O . LEU A 1 228 ? -3.781 6.719 -11.364 1.00 96.94 228 LEU A O 1
ATOM 1800 N N . GLN A 1 229 ? -2.437 6.403 -13.136 1.00 96.88 229 GLN A N 1
ATOM 1801 C CA . GLN A 1 229 ? -1.918 7.772 -13.166 1.00 96.88 229 GLN A CA 1
ATOM 1802 C C . GLN A 1 229 ? -3.038 8.776 -13.449 1.00 96.88 229 GLN A C 1
ATOM 1804 O O . GLN A 1 229 ? -3.167 9.762 -12.726 1.00 96.88 229 GLN A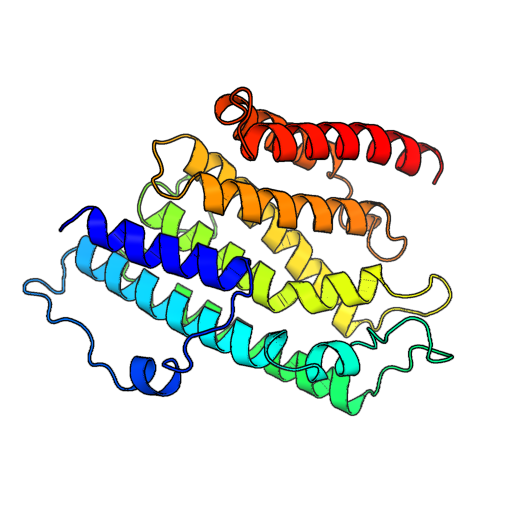 O 1
ATOM 1809 N N . LYS A 1 230 ? -3.895 8.507 -14.442 1.00 96.44 230 LYS A N 1
ATOM 1810 C CA . LYS A 1 230 ? -5.025 9.380 -14.780 1.00 96.44 230 LYS A CA 1
ATOM 1811 C C . LYS A 1 230 ? -6.017 9.534 -13.622 1.00 96.44 230 LYS A C 1
ATOM 1813 O O . LYS A 1 230 ? -6.393 10.661 -13.310 1.00 96.44 230 LYS A O 1
ATOM 1818 N N . ASN A 1 231 ? -6.410 8.437 -12.977 1.00 96.00 231 ASN A N 1
ATOM 1819 C CA . ASN A 1 231 ? -7.340 8.480 -11.845 1.00 96.00 231 ASN A CA 1
ATOM 1820 C C . ASN A 1 231 ? -6.728 9.238 -10.659 1.00 96.00 231 ASN A C 1
ATOM 1822 O O . ASN A 1 231 ? -7.399 10.056 -10.034 1.00 96.00 231 ASN A O 1
ATOM 1826 N N . THR A 1 232 ? -5.431 9.038 -10.398 1.00 95.69 232 THR A N 1
ATOM 1827 C CA . THR A 1 232 ? -4.707 9.762 -9.340 1.00 95.69 232 THR A CA 1
ATOM 1828 C C . THR A 1 232 ? -4.680 11.266 -9.619 1.00 95.69 232 THR A C 1
ATOM 1830 O O . THR A 1 232 ? -4.988 12.044 -8.723 1.00 95.69 232 THR A O 1
ATOM 1833 N N . ILE A 1 233 ? -4.379 11.679 -10.859 1.00 95.94 233 ILE A N 1
ATOM 1834 C CA . ILE A 1 233 ? -4.405 13.091 -11.290 1.00 95.94 233 ILE A CA 1
ATOM 1835 C C . ILE A 1 233 ? -5.781 13.704 -11.006 1.00 95.94 233 ILE A C 1
ATOM 1837 O O . ILE A 1 233 ? -5.872 14.715 -10.318 1.00 95.94 233 ILE A O 1
ATOM 1841 N N . GLN A 1 234 ? -6.852 13.047 -11.460 1.00 95.44 234 GLN A N 1
ATOM 1842 C CA . GLN A 1 234 ? -8.226 13.524 -11.261 1.00 95.44 234 GLN A CA 1
ATOM 1843 C C . GLN A 1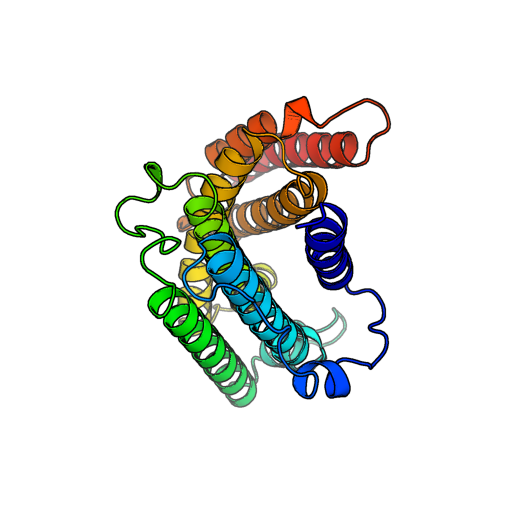 234 ? -8.614 13.607 -9.779 1.00 95.44 234 GLN A C 1
ATOM 1845 O O . GLN A 1 234 ? -9.280 14.551 -9.360 1.00 95.44 234 GLN A O 1
ATOM 1850 N N . SER A 1 235 ? -8.174 12.641 -8.973 1.00 92.81 235 SER A N 1
ATOM 1851 C CA . SER A 1 235 ? -8.502 12.568 -7.545 1.00 92.81 235 SER A CA 1
ATOM 1852 C C . SER A 1 235 ? -7.908 13.727 -6.744 1.00 92.81 235 SER A C 1
ATOM 1854 O O . SER A 1 235 ? -8.531 14.214 -5.798 1.00 92.81 235 SER A O 1
ATOM 1856 N N . ILE A 1 236 ? -6.701 14.171 -7.107 1.00 93.69 236 ILE A N 1
ATOM 1857 C CA . ILE A 1 236 ? -5.969 15.193 -6.350 1.00 93.69 236 ILE A CA 1
ATOM 1858 C C . ILE A 1 236 ? -6.118 16.605 -6.933 1.00 93.69 236 ILE A C 1
ATOM 1860 O O . ILE A 1 236 ? -5.795 17.571 -6.245 1.00 93.69 236 ILE A O 1
ATOM 1864 N N . GLU A 1 237 ? -6.635 16.744 -8.159 1.00 93.81 237 GLU A N 1
ATOM 1865 C CA . GLU A 1 237 ? -6.769 18.018 -8.888 1.00 93.81 237 GLU A CA 1
ATOM 1866 C C . GLU A 1 237 ? -7.429 19.113 -8.039 1.00 93.81 237 GLU A C 1
ATOM 1868 O O . GLU A 1 237 ? -6.933 20.233 -7.952 1.00 93.81 237 GLU A O 1
ATOM 1873 N N . ARG A 1 238 ? -8.506 18.773 -7.320 1.00 92.00 238 ARG A N 1
ATOM 1874 C CA . ARG A 1 238 ? -9.242 19.726 -6.472 1.00 92.00 238 ARG A CA 1
ATOM 1875 C C . ARG A 1 238 ? -8.428 20.293 -5.299 1.00 92.00 238 ARG A C 1
ATOM 1877 O O . ARG A 1 238 ? -8.844 21.280 -4.700 1.00 92.00 238 ARG A O 1
ATOM 1884 N N . PHE A 1 239 ? -7.318 19.650 -4.937 1.00 91.38 239 PHE A N 1
ATOM 1885 C CA . PHE A 1 239 ? -6.422 20.081 -3.863 1.00 91.38 239 PHE A CA 1
ATOM 1886 C C . PHE A 1 239 ? -5.214 20.871 -4.389 1.00 91.38 239 PHE A C 1
ATOM 1888 O O . PHE A 1 239 ? -4.507 21.483 -3.592 1.00 91.38 239 PHE A O 1
ATOM 1895 N N . ALA A 1 240 ? -4.984 20.896 -5.706 1.00 91.31 240 ALA A N 1
ATOM 1896 C CA . ALA A 1 240 ? -3.873 21.584 -6.361 1.00 91.31 240 ALA A CA 1
ATOM 1897 C C . ALA A 1 240 ? -4.110 23.105 -6.462 1.00 91.31 240 ALA A C 1
ATOM 1899 O O . ALA A 1 240 ? -4.257 23.664 -7.546 1.00 91.31 240 ALA A O 1
ATOM 1900 N N . VAL A 1 241 ? -4.165 23.776 -5.311 1.00 91.81 241 VAL A N 1
ATOM 1901 C CA . VAL A 1 241 ? -4.337 25.235 -5.208 1.00 91.81 241 VAL A CA 1
ATOM 1902 C C . VAL A 1 241 ? -3.010 25.949 -5.476 1.00 91.81 241 VAL A C 1
ATOM 1904 O O . VAL A 1 241 ? -1.957 25.453 -5.073 1.00 91.81 241 VAL A O 1
ATOM 1907 N N . ASP A 1 242 ? -3.051 27.119 -6.117 1.00 92.62 242 ASP A N 1
ATOM 1908 C CA . ASP A 1 242 ? -1.856 27.900 -6.453 1.00 92.62 242 ASP A CA 1
ATOM 1909 C C . ASP A 1 242 ? -0.936 28.147 -5.246 1.00 92.62 242 ASP A C 1
ATOM 1911 O O . ASP A 1 242 ? -1.365 28.631 -4.197 1.00 92.62 242 ASP A O 1
ATOM 1915 N N . GLY A 1 243 ? 0.345 27.810 -5.409 1.00 88.19 243 GLY A N 1
ATOM 1916 C CA . GLY A 1 243 ? 1.382 27.940 -4.384 1.00 88.19 243 GLY A CA 1
ATOM 1917 C C . GLY A 1 243 ? 1.370 26.849 -3.309 1.00 88.19 243 GLY A C 1
ATOM 1918 O O . GLY A 1 243 ? 2.176 26.912 -2.382 1.00 88.19 243 GLY A O 1
ATOM 1919 N N . SER A 1 244 ? 0.479 25.857 -3.402 1.00 90.00 244 SER A N 1
ATOM 1920 C CA . SER A 1 244 ? 0.446 24.729 -2.464 1.00 90.00 244 SER A CA 1
ATOM 1921 C C . SER A 1 244 ? 1.423 23.616 -2.856 1.00 90.00 244 SER A C 1
ATOM 1923 O O . SER A 1 244 ? 1.695 23.382 -4.031 1.00 90.00 244 SER A O 1
ATOM 1925 N N . LEU A 1 245 ? 1.874 22.835 -1.870 1.00 88.00 245 LEU A N 1
ATOM 1926 C CA . LEU A 1 245 ? 2.641 21.606 -2.109 1.00 88.00 245 LEU A CA 1
ATOM 1927 C C . LEU A 1 245 ? 1.864 20.593 -2.971 1.00 88.00 245 LEU A C 1
ATOM 1929 O O . LEU A 1 245 ? 2.447 19.865 -3.772 1.00 88.00 245 LEU A O 1
ATOM 1933 N N . MET A 1 246 ? 0.535 20.585 -2.849 1.00 90.81 246 MET A N 1
ATOM 1934 C CA . MET A 1 246 ? -0.344 19.723 -3.639 1.00 90.81 246 MET A CA 1
ATOM 1935 C C . MET A 1 246 ? -0.323 20.086 -5.127 1.00 90.81 246 MET A C 1
ATOM 1937 O O . MET A 1 246 ? -0.421 19.192 -5.966 1.00 90.81 246 MET A O 1
ATOM 1941 N N . GLN A 1 247 ? -0.144 21.368 -5.469 1.00 93.50 247 GLN A N 1
ATOM 1942 C CA . GLN A 1 247 ? 0.042 21.799 -6.856 1.00 93.50 247 GLN A CA 1
ATOM 1943 C C . GLN A 1 247 ? 1.321 21.209 -7.457 1.00 93.50 247 GLN A C 1
ATOM 1945 O O . GLN A 1 247 ? 1.284 20.696 -8.575 1.00 93.50 247 GLN A O 1
ATOM 1950 N N . GLU A 1 248 ? 2.422 21.220 -6.706 1.00 93.81 248 GLU A N 1
ATOM 1951 C CA . GLU A 1 248 ? 3.692 20.629 -7.142 1.00 93.81 248 GLU A CA 1
ATOM 1952 C C . GLU A 1 248 ? 3.571 19.110 -7.319 1.00 93.81 248 GLU A C 1
ATOM 1954 O O . GLU A 1 248 ? 3.929 18.578 -8.371 1.00 93.81 248 GLU A O 1
ATOM 1959 N N . ILE A 1 249 ? 2.989 18.403 -6.341 1.00 93.81 249 ILE A N 1
ATOM 1960 C CA . ILE A 1 249 ? 2.742 16.953 -6.433 1.00 93.81 249 ILE A CA 1
ATOM 1961 C C . ILE A 1 249 ? 1.893 16.624 -7.667 1.00 93.81 249 ILE A C 1
ATOM 1963 O O . ILE A 1 249 ? 2.243 15.736 -8.449 1.00 93.81 249 ILE A O 1
ATOM 1967 N N . HIS A 1 250 ? 0.802 17.361 -7.882 1.00 95.62 250 HIS A N 1
ATOM 1968 C CA . HIS A 1 250 ? -0.066 17.187 -9.043 1.00 95.62 250 HIS A CA 1
ATOM 1969 C C . HIS A 1 250 ? 0.683 17.424 -10.364 1.00 95.62 250 HIS A C 1
ATOM 1971 O O . HIS A 1 250 ? 0.603 16.598 -11.278 1.00 95.62 250 HIS A O 1
ATOM 1977 N N . GLY A 1 251 ? 1.483 18.491 -10.446 1.00 95.19 251 GLY A N 1
ATOM 1978 C CA . GLY A 1 251 ? 2.330 18.783 -11.604 1.00 95.19 251 GLY A CA 1
ATOM 1979 C C . GLY A 1 251 ? 3.349 17.677 -11.895 1.00 95.19 251 GLY A C 1
ATOM 1980 O O . GLY A 1 251 ? 3.519 17.276 -13.052 1.00 95.19 251 GLY A O 1
ATOM 1981 N N . ILE A 1 252 ? 3.980 17.119 -10.857 1.00 95.31 252 ILE A N 1
ATOM 1982 C CA . ILE A 1 252 ? 4.923 16.004 -10.997 1.00 95.31 252 ILE A CA 1
ATOM 1983 C C . ILE A 1 252 ? 4.214 14.757 -11.534 1.00 95.31 252 ILE A C 1
ATOM 1985 O O . ILE A 1 252 ? 4.747 14.104 -12.430 1.00 95.31 252 ILE A O 1
ATOM 1989 N N . ILE A 1 253 ? 3.013 14.425 -11.050 1.00 94.69 253 ILE A N 1
ATOM 1990 C CA . ILE A 1 253 ? 2.274 13.244 -11.530 1.00 94.69 253 ILE A CA 1
ATOM 1991 C C . ILE A 1 253 ? 1.854 13.414 -12.999 1.00 94.69 253 ILE A C 1
ATOM 1993 O O . ILE A 1 253 ? 1.986 12.468 -13.776 1.00 94.69 253 ILE A O 1
ATOM 1997 N N . ILE A 1 254 ? 1.441 14.614 -13.424 1.00 96.12 254 ILE A N 1
ATOM 1998 C CA . ILE A 1 254 ? 1.170 14.914 -14.844 1.00 96.12 254 ILE A CA 1
ATOM 1999 C C . ILE A 1 254 ? 2.431 14.705 -15.695 1.00 96.12 254 ILE A C 1
ATOM 2001 O O . ILE A 1 254 ? 2.392 14.079 -16.764 1.00 96.12 254 ILE A O 1
ATOM 2005 N N . LEU A 1 255 ? 3.580 15.192 -15.218 1.00 95.50 255 LEU A N 1
ATOM 2006 C CA . LEU A 1 255 ? 4.853 14.998 -15.905 1.00 95.50 255 LEU A CA 1
ATOM 2007 C C . LEU A 1 255 ? 5.231 13.510 -15.975 1.00 95.50 255 LEU A C 1
ATOM 2009 O O . LEU A 1 255 ? 5.638 13.034 -17.037 1.00 95.50 255 LEU A O 1
ATOM 2013 N N . LEU A 1 256 ? 5.057 12.761 -14.884 1.00 93.19 256 LEU A N 1
ATOM 2014 C CA . LEU A 1 256 ? 5.275 11.314 -14.846 1.00 93.19 256 LEU A CA 1
ATOM 2015 C C . LEU A 1 256 ? 4.381 10.595 -15.856 1.00 93.19 256 LEU A C 1
ATOM 2017 O O . LEU A 1 256 ? 4.887 9.777 -16.626 1.00 93.19 256 LEU A O 1
ATOM 2021 N N . HIS A 1 257 ? 3.092 10.936 -15.925 1.00 95.12 257 HIS A N 1
ATOM 2022 C CA . HIS A 1 257 ? 2.146 10.346 -16.875 1.00 95.12 257 HIS A CA 1
ATOM 2023 C C . HIS A 1 257 ? 2.595 10.539 -18.323 1.00 95.12 257 HIS A C 1
ATOM 2025 O O . HIS A 1 257 ? 2.705 9.575 -19.085 1.00 95.12 257 HIS A O 1
ATOM 2031 N N . SER A 1 258 ? 2.952 11.770 -18.696 1.00 93.38 258 SER A N 1
ATOM 2032 C CA . SER A 1 258 ? 3.426 12.060 -20.054 1.00 93.38 258 SER A CA 1
ATOM 2033 C C . SER A 1 258 ? 4.714 11.304 -20.408 1.00 93.38 258 SER A C 1
ATOM 2035 O O . SER A 1 258 ? 4.787 10.690 -21.476 1.00 93.38 258 SER A O 1
ATOM 2037 N N . LYS A 1 259 ? 5.706 11.272 -19.507 1.00 92.25 259 LYS A N 1
ATOM 2038 C CA . LYS A 1 259 ? 6.981 10.569 -19.728 1.00 92.25 259 LYS A CA 1
ATOM 2039 C C . LYS A 1 259 ? 6.817 9.053 -19.787 1.00 92.25 259 LYS A C 1
ATOM 2041 O O . LYS A 1 259 ? 7.405 8.418 -20.660 1.00 92.25 259 LYS A O 1
ATOM 2046 N N . THR A 1 260 ? 5.992 8.477 -18.915 1.00 91.12 260 THR A N 1
ATOM 2047 C CA . THR A 1 260 ? 5.745 7.024 -18.864 1.00 91.12 260 THR A CA 1
ATOM 2048 C C . THR A 1 260 ? 5.198 6.521 -20.196 1.00 91.12 260 THR A C 1
ATOM 2050 O O . THR A 1 260 ? 5.667 5.514 -20.724 1.00 91.12 260 THR A O 1
ATOM 2053 N N . ARG A 1 261 ? 4.263 7.264 -20.803 1.00 90.06 261 ARG A N 1
ATOM 2054 C CA . ARG A 1 261 ? 3.701 6.924 -22.119 1.00 90.06 261 ARG A CA 1
ATOM 2055 C C . ARG A 1 261 ? 4.734 6.964 -23.241 1.00 90.06 261 ARG A C 1
ATOM 2057 O O . ARG A 1 261 ? 4.619 6.187 -24.182 1.00 90.06 261 ARG A O 1
ATOM 2064 N N . VAL A 1 262 ? 5.713 7.865 -23.169 1.00 90.19 262 VAL A N 1
ATOM 2065 C CA . VAL A 1 262 ? 6.806 7.928 -24.150 1.00 90.19 262 VAL A CA 1
ATOM 2066 C C . VAL A 1 262 ? 7.742 6.736 -23.975 1.00 90.19 262 VAL A C 1
ATOM 2068 O O . VAL A 1 262 ? 8.023 6.048 -24.951 1.00 90.19 262 VAL A O 1
ATOM 2071 N N . LEU A 1 263 ? 8.164 6.447 -22.742 1.00 87.31 263 LEU A N 1
ATOM 2072 C CA . LEU A 1 263 ? 9.076 5.338 -22.446 1.00 87.31 263 LEU A CA 1
ATOM 2073 C C . LEU A 1 263 ? 8.477 3.985 -22.840 1.00 87.31 263 LEU A C 1
ATOM 2075 O O . LEU A 1 263 ? 9.117 3.217 -23.547 1.00 87.31 263 LEU A O 1
ATOM 2079 N N . ARG A 1 264 ? 7.213 3.731 -22.491 1.00 80.88 264 ARG A N 1
ATOM 2080 C CA . ARG A 1 264 ? 6.528 2.473 -22.830 1.00 80.88 264 ARG A CA 1
ATOM 2081 C C . ARG A 1 264 ? 6.239 2.283 -24.321 1.00 80.88 264 ARG A C 1
ATOM 2083 O O . ARG A 1 264 ? 5.861 1.191 -24.712 1.00 80.88 264 ARG A O 1
ATOM 2090 N N . ARG A 1 265 ? 6.354 3.330 -25.145 1.00 81.56 265 ARG A N 1
ATOM 2091 C CA . ARG A 1 265 ? 6.290 3.208 -26.614 1.00 81.56 265 ARG A CA 1
ATOM 2092 C C . ARG A 1 265 ? 7.636 2.838 -27.232 1.00 81.56 265 ARG A C 1
ATOM 2094 O O . ARG A 1 265 ? 7.661 2.431 -28.387 1.00 81.56 265 ARG A O 1
ATOM 2101 N N . ALA A 1 266 ? 8.728 3.079 -26.511 1.00 73.19 266 ALA A N 1
ATOM 2102 C CA . ALA A 1 266 ? 10.086 2.798 -26.960 1.00 73.19 266 ALA A CA 1
ATOM 2103 C C . ALA A 1 266 ? 10.588 1.411 -26.519 1.00 73.19 266 ALA A C 1
ATOM 2105 O O . ALA A 1 266 ? 11.584 0.942 -27.064 1.00 73.19 266 ALA A O 1
ATOM 2106 N N . MET A 1 267 ? 9.916 0.797 -25.538 1.00 68.88 267 MET A N 1
ATOM 2107 C CA . MET A 1 267 ? 10.100 -0.590 -25.090 1.00 68.88 267 MET A CA 1
ATOM 2108 C C . MET A 1 267 ? 9.255 -1.543 -25.934 1.00 68.88 267 MET A C 1
ATOM 2110 O O . MET A 1 267 ? 9.748 -2.656 -26.208 1.00 68.88 267 MET A O 1
#

Foldseek 3Di:
DDPVVVVVLLVVLVCLVVVPPDPPCLVVVVVDDDDDDPDCPDPVNLLVVLSVVLVNLVVVLCCVCPVDCLNCLQLLVDPPPDPDSDHPVVSVVVLLVVLVVSLVVLVVSLVPRDPSQRADPVCNVPQDDSVLVSQLSSLLSLLSSLVSLLVSLLPDDPVDDRDPSSLVSNLSNLVSLVSNLVSLLRVLVDDDPNVVVSLVSNLVSLVSLLSLCLRPSRVVSRVCSLVSLVSSLVSLVVVLDPPDPSVVSSVVSVVSNVVSVVSVVVD

pLDDT: mean 83.45, std 14.77, range [35.78, 97.69]